Protein AF-A0A0W1A1U8-F1 (afdb_monomer_lite)

Radius of gyration: 27.14 Å; chains: 1; bounding box: 63×34×79 Å

Secondary structure (DSSP, 8-state):
-EEEE-TT-TTS-SEE--HHHHHHHHHHHHHHH-S-EEEEEEEETTEEEEEEEETTEEEEEEE--TT--HHHHHHHHHHHHHHHHHTTSPP-TTSSSHHHHHHHHHHHH-TTT--SS---HHHHHHHHHHHHHHSSS--HHHHHHHHHHHHHHH-TTTTTS--HHHHS---SHHHHHHHHTTSSSS--HHHHHHHHHTTSEEE-TTS-EEE-TTS-HHHHHHHHHHHHHHHHHHHHHHHHHHHH-TT-TTHHHHTTT---HHHHHHHHHHHHHH-TTSHHHHHHHHHHHHHT--

Sequence (294 aa):
MHFFLNYGGPGGHWTSEDSRLTSQLDRSCRQTYGMPNRKVQYVVKGITVTVYTYGIHRALSLDLPKRASSESIDAFKKAKKVGEQICTTEYTFLGNNCVTAVANVLNTLDSRITPRDMVLPWNLDKNIKKYGKYYPEKTVAGDFIAKYTEIANREFFSFVRKRHWTEKTINSNQDIIDHAYGKTSGTGERTKSTLIELGWVKEDTNHVLRPTNKAPHEFKVGLEEFNLQHEKMLNLKRLYKTEAGFFSRNARDFFKDNPDYDTALNRIRQQAIKNPNGASSKVLQTIRNTTIRG

Foldseek 3Di:
DKKKAFAPAPDPDRIDRDPVVVVVSLVRLCVVQPDDWDWQWFAFQQWIWIWTDRNQAIMIMTHHDPPHDPSSVVLVVQLRVLLVVLSVDDDDQQFSHRLLSVQCSVCSRPVQQHDNRDRGPVVNVLSSVLCSLQPRDPDPSNLLVVLLVVVLVVPPPNPPDDSVSSPDDDPDLVVLLCLCPQLPHDRNVSSVVSCVVLVQWDQDPVRQTQGDPSHDPRNNVSSVVVVVQLVLQVVLLVQLCVLQDPPPPCSCVLCPSNDTNVSSLVVLVVVCVVPVPGSSVVSVVVVVVVVVVD

Organism: NCBI:txid66969

Structure (mmCIF, N/CA/C/O backbone):
data_AF-A0A0W1A1U8-F1
#
_entry.id   AF-A0A0W1A1U8-F1
#
loop_
_atom_site.group_PDB
_atom_site.id
_atom_site.type_symbol
_atom_site.label_atom_id
_atom_site.label_alt_id
_atom_site.label_comp_id
_atom_site.label_asym_id
_atom_site.label_entity_id
_atom_site.label_seq_id
_atom_site.pdbx_PDB_ins_code
_atom_site.Cartn_x
_atom_site.Cartn_y
_atom_site.Cartn_z
_atom_site.occupancy
_atom_site.B_iso_or_equiv
_atom_site.auth_seq_id
_atom_site.auth_comp_id
_atom_site.auth_asym_id
_atom_site.auth_atom_id
_atom_site.pdbx_PDB_model_num
ATOM 1 N N . MET A 1 1 ? -24.988 3.870 11.324 1.00 92.94 1 MET A N 1
ATOM 2 C CA . MET A 1 1 ? -24.759 3.270 12.658 1.00 92.94 1 MET A CA 1
ATOM 3 C C . MET A 1 1 ? -23.425 3.774 13.166 1.00 92.94 1 MET A C 1
ATOM 5 O O . MET A 1 1 ? -22.556 4.018 12.339 1.00 92.94 1 MET A O 1
ATOM 9 N N . HIS A 1 2 ? -23.286 3.958 14.473 1.00 95.31 2 HIS A N 1
ATOM 10 C CA . HIS A 1 2 ? -22.068 4.466 15.100 1.00 95.31 2 HIS A CA 1
ATOM 11 C C . HIS A 1 2 ? -21.626 3.489 16.187 1.00 95.31 2 HIS A C 1
ATOM 13 O O . HIS A 1 2 ? -22.470 2.910 16.865 1.00 95.31 2 HIS A O 1
ATOM 19 N N . PHE A 1 3 ? -20.322 3.295 16.326 1.00 97.38 3 PHE A N 1
ATOM 20 C CA . PHE A 1 3 ? -19.728 2.549 17.425 1.00 97.38 3 PHE A CA 1
ATOM 21 C C . PHE A 1 3 ? -18.420 3.215 17.829 1.00 97.38 3 PHE A C 1
ATOM 23 O O . PHE A 1 3 ? -17.532 3.401 17.000 1.00 97.38 3 PHE A O 1
ATOM 30 N N . PHE A 1 4 ? -18.294 3.534 19.107 1.00 97.56 4 PHE A N 1
ATOM 31 C CA . PHE A 1 4 ? -17.103 4.103 19.706 1.00 97.56 4 PHE A CA 1
ATOM 32 C C . PHE A 1 4 ? -16.533 3.146 20.747 1.00 97.56 4 PHE A C 1
ATOM 34 O O . PHE A 1 4 ? -17.275 2.594 21.555 1.00 97.56 4 PHE A O 1
ATOM 41 N N . LEU A 1 5 ? -15.215 2.972 20.733 1.00 97.38 5 LEU A N 1
ATOM 42 C CA . LEU A 1 5 ? -14.442 2.137 21.645 1.00 97.38 5 LEU A CA 1
ATOM 43 C C . LEU A 1 5 ? -13.449 3.015 22.415 1.00 97.38 5 LEU A C 1
ATOM 45 O O . LEU A 1 5 ? -12.581 3.648 21.815 1.00 97.38 5 LEU A O 1
ATOM 49 N N . ASN A 1 6 ? -13.559 2.995 23.740 1.00 95.62 6 ASN A N 1
ATOM 50 C CA . ASN A 1 6 ? -12.802 3.778 24.717 1.00 95.62 6 ASN A CA 1
ATOM 51 C C . ASN A 1 6 ? -12.284 2.895 25.871 1.00 95.62 6 ASN A C 1
ATOM 53 O O . ASN A 1 6 ? -12.371 3.241 27.049 1.00 95.62 6 ASN A O 1
ATOM 57 N N . TYR A 1 7 ? -11.801 1.699 25.548 1.00 95.19 7 TYR A N 1
ATOM 58 C CA . TYR A 1 7 ? -11.430 0.703 26.549 1.00 95.19 7 TYR A CA 1
ATOM 59 C C . TYR A 1 7 ? -10.305 1.179 27.481 1.00 95.19 7 TYR A C 1
ATOM 61 O O . TYR A 1 7 ? -9.233 1.544 27.008 1.00 95.19 7 TYR A O 1
ATOM 69 N N . GLY A 1 8 ? -10.543 1.188 28.798 1.00 90.19 8 GLY A N 1
ATOM 70 C CA . GLY A 1 8 ? -9.598 1.721 29.793 1.00 90.19 8 GLY A CA 1
ATOM 71 C C . GLY A 1 8 ? -9.484 3.252 29.828 1.00 90.19 8 GLY A C 1
ATOM 72 O O . GLY A 1 8 ? -8.643 3.779 30.554 1.00 90.19 8 GLY A O 1
ATOM 73 N N . GLY A 1 9 ? -10.316 3.961 29.057 1.00 90.25 9 GLY A N 1
ATOM 74 C CA . GLY A 1 9 ? -10.405 5.418 29.056 1.00 90.25 9 GLY A CA 1
ATOM 75 C C . GLY A 1 9 ? -11.244 5.983 30.214 1.00 90.25 9 GLY A C 1
ATOM 76 O O . GLY A 1 9 ? -11.991 5.248 30.866 1.00 90.25 9 GLY A O 1
ATOM 77 N N . PRO A 1 10 ? -11.169 7.303 30.466 1.00 89.25 10 PRO A N 1
ATOM 78 C CA . PRO A 1 10 ? -11.980 7.977 31.475 1.00 89.25 10 PRO A CA 1
ATOM 79 C C . PRO A 1 10 ? -13.471 7.948 31.116 1.00 89.25 10 PRO A C 1
ATOM 81 O O . PRO A 1 10 ? -13.845 7.790 29.952 1.00 89.25 10 PRO A O 1
ATOM 84 N N . GLY A 1 11 ? -14.322 8.156 32.125 1.00 82.94 11 GLY A N 1
ATOM 85 C CA . GLY A 1 11 ? -15.775 8.274 31.962 1.00 82.94 11 GLY A CA 1
ATOM 86 C C . GLY A 1 11 ? -16.566 6.981 32.167 1.00 82.94 11 GLY A C 1
ATOM 87 O O . GLY A 1 11 ? -17.775 7.002 31.989 1.00 82.94 11 GLY A O 1
ATOM 88 N N . GLY A 1 12 ? -15.923 5.863 32.529 1.00 77.88 12 GLY A N 1
ATOM 89 C CA . GLY A 1 12 ? -16.605 4.618 32.928 1.00 77.88 12 GLY A CA 1
ATOM 90 C C . GLY A 1 12 ? -17.325 3.862 31.802 1.00 77.88 12 GLY A C 1
ATOM 91 O O . GLY A 1 12 ? -17.853 2.779 32.035 1.00 77.88 12 GLY A O 1
ATOM 92 N N . HIS A 1 13 ? -17.313 4.393 30.579 1.00 83.19 13 HIS A N 1
ATOM 93 C CA . HIS A 1 13 ? -17.924 3.783 29.403 1.00 83.19 13 HIS A CA 1
ATOM 94 C C . HIS A 1 13 ? -16.845 3.388 28.398 1.00 83.19 13 HIS A C 1
ATOM 96 O O . HIS A 1 13 ? -16.194 4.238 27.783 1.00 83.19 13 HIS A O 1
ATOM 102 N N . TRP A 1 14 ? -16.649 2.080 28.241 1.00 88.75 14 TRP A N 1
ATOM 103 C CA . TRP A 1 14 ? -15.652 1.528 27.322 1.00 88.75 14 TRP A CA 1
ATOM 104 C C . TRP A 1 14 ? -16.162 1.381 25.895 1.00 88.75 14 TRP A C 1
ATOM 106 O O . TRP A 1 14 ? -15.357 1.317 24.971 1.00 88.75 14 TRP A O 1
ATOM 116 N N . THR A 1 15 ? -17.476 1.383 25.697 1.00 93.12 15 THR A N 1
ATOM 117 C CA . THR A 1 15 ? -18.100 1.445 24.378 1.00 93.12 15 THR A CA 1
ATOM 118 C C . THR A 1 15 ? -19.297 2.394 24.396 1.00 93.12 15 THR A C 1
ATOM 120 O O . THR A 1 15 ? -19.882 2.648 25.450 1.00 93.12 15 THR A O 1
ATOM 123 N N . SER A 1 16 ? -19.641 2.963 23.240 1.00 92.75 16 SER A N 1
ATOM 124 C CA . SER A 1 16 ? -20.828 3.807 23.063 1.00 92.75 16 SER A CA 1
ATOM 125 C C . SER A 1 16 ? -21.345 3.731 21.628 1.00 92.75 16 SER A C 1
ATOM 127 O O . SER A 1 16 ? -20.566 3.654 20.682 1.00 92.75 16 SER A O 1
ATOM 129 N N . GLU A 1 17 ? -22.661 3.810 21.456 1.00 94.19 17 GLU A N 1
ATOM 130 C CA . GLU A 1 17 ? -23.308 4.051 20.156 1.00 94.19 17 GLU A CA 1
ATOM 131 C C . GLU A 1 17 ? -23.908 5.463 20.063 1.00 94.19 17 GLU A C 1
ATOM 133 O O . GLU A 1 17 ? -24.298 5.907 18.982 1.00 94.19 17 GLU A O 1
ATOM 138 N N . ASP A 1 18 ? -23.948 6.192 21.181 1.00 92.88 18 ASP A N 1
ATOM 139 C CA . ASP A 1 18 ? -24.429 7.568 21.253 1.00 92.88 18 ASP A CA 1
ATOM 140 C C . ASP A 1 18 ? -23.296 8.545 20.910 1.00 92.88 18 ASP A C 1
ATOM 142 O O . ASP A 1 18 ? -22.288 8.645 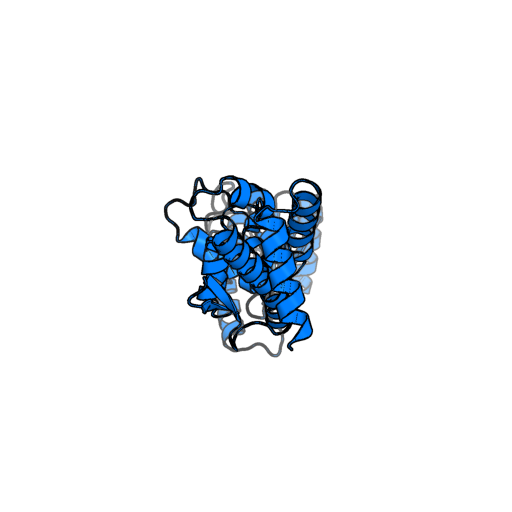21.616 1.00 92.88 18 ASP A O 1
ATOM 146 N N . SER A 1 19 ? -23.485 9.309 19.834 1.00 87.38 19 SER A N 1
ATOM 147 C CA . SER A 1 19 ? -22.529 10.304 19.347 1.00 87.38 19 SER A CA 1
ATOM 148 C C . SER A 1 19 ? -22.322 11.483 20.309 1.00 87.38 19 SER A C 1
ATOM 150 O O . SER A 1 19 ? -21.235 12.078 20.333 1.00 87.38 19 SER A O 1
ATOM 152 N N . ARG A 1 20 ? -23.325 11.822 21.132 1.00 88.56 20 ARG A N 1
ATOM 153 C CA . ARG A 1 20 ? -23.200 12.850 22.177 1.00 88.56 20 ARG A CA 1
ATOM 154 C C . ARG A 1 20 ? -22.275 12.366 23.283 1.00 88.56 20 ARG A C 1
ATOM 156 O O . ARG A 1 20 ? -21.344 13.090 23.640 1.00 88.56 20 ARG A O 1
ATOM 163 N N . LEU A 1 21 ? -22.476 11.135 23.757 1.00 91.31 21 LEU A N 1
ATOM 164 C CA . LEU A 1 21 ? -21.597 10.510 24.745 1.00 91.31 21 LEU A CA 1
ATOM 165 C C . LEU A 1 21 ? -20.172 10.361 24.191 1.00 91.31 21 LEU A C 1
ATOM 167 O O . LEU A 1 21 ? -19.214 10.735 24.861 1.00 91.31 21 LEU A O 1
ATOM 171 N N . THR A 1 22 ? -20.017 9.942 22.932 1.00 92.31 22 THR A N 1
ATOM 172 C CA . THR A 1 22 ? -18.710 9.874 22.255 1.00 92.31 22 THR A CA 1
ATOM 173 C C . THR A 1 22 ? -17.973 11.217 22.269 1.00 92.31 22 THR A C 1
ATOM 175 O O . THR A 1 22 ? -16.770 11.268 22.525 1.00 92.31 22 THR A O 1
ATOM 178 N N . SER A 1 23 ? -18.680 12.328 22.048 1.00 89.94 23 SER A N 1
ATOM 179 C CA . SER A 1 23 ? -18.082 13.670 22.076 1.00 89.94 23 SER A CA 1
ATOM 180 C C . SER A 1 23 ? -17.625 14.087 23.479 1.00 89.94 23 SER A C 1
ATOM 182 O O . SER A 1 23 ? -16.607 14.770 23.624 1.00 89.94 23 SER A O 1
ATOM 184 N N . GLN A 1 24 ? -18.360 13.674 24.515 1.00 93.12 24 GLN A N 1
ATOM 185 C CA . GLN A 1 24 ? -17.951 13.868 25.906 1.00 93.12 24 GLN A CA 1
ATOM 186 C C . GLN A 1 24 ? -16.706 13.033 26.229 1.00 93.12 24 GLN A C 1
ATOM 188 O O . GLN A 1 24 ? -15.737 13.580 26.752 1.00 93.12 24 GLN A O 1
ATOM 193 N N . LEU A 1 25 ? -16.679 11.758 25.827 1.00 92.94 25 LEU A N 1
ATOM 194 C CA . LEU A 1 25 ? -15.533 10.867 26.031 1.00 92.94 25 LEU A CA 1
ATOM 195 C C . LEU A 1 25 ? -14.269 11.344 25.287 1.00 92.94 25 LEU A C 1
ATOM 197 O O . LEU A 1 25 ? -13.192 11.308 25.881 1.00 92.94 25 LEU A O 1
ATOM 201 N N . ASP A 1 26 ? -14.371 11.854 24.045 1.00 91.00 26 ASP A N 1
ATOM 202 C CA . ASP A 1 26 ? -13.244 12.493 23.315 1.00 91.00 26 ASP A CA 1
ATOM 203 C C . ASP A 1 26 ? -12.651 13.632 24.161 1.00 91.00 26 ASP A C 1
ATOM 205 O O . ASP A 1 26 ? -11.442 13.696 24.391 1.00 91.00 26 ASP A O 1
ATOM 209 N N . ARG A 1 27 ? -13.507 14.502 24.713 1.00 91.44 27 ARG A N 1
ATOM 210 C CA . ARG A 1 27 ? -13.067 15.618 25.562 1.00 91.44 27 ARG A CA 1
ATOM 211 C C . ARG A 1 27 ? -12.393 15.137 26.847 1.00 91.44 27 ARG A C 1
ATOM 213 O O . ARG A 1 27 ? -11.313 15.633 27.165 1.00 91.44 27 ARG A O 1
ATOM 220 N N . SER A 1 28 ? -12.991 14.174 27.546 1.00 93.50 28 SER A N 1
ATOM 221 C CA . SER A 1 28 ? -12.423 13.604 28.770 1.00 93.50 28 SER A CA 1
ATOM 222 C C . SER A 1 28 ? -11.060 12.965 28.510 1.00 93.50 28 SER A C 1
ATOM 224 O O . SER A 1 28 ? -10.113 13.238 29.238 1.00 93.50 28 SER A O 1
ATOM 226 N N . CYS A 1 29 ? -10.908 12.199 27.426 1.00 93.56 29 CYS A N 1
ATOM 227 C CA . CYS A 1 29 ? -9.627 11.583 27.074 1.00 93.56 29 CYS A CA 1
ATOM 228 C C . CYS A 1 29 ? -8.519 12.619 26.850 1.00 93.56 29 CYS A C 1
ATOM 230 O O . CYS A 1 29 ? -7.409 12.449 27.354 1.00 93.56 29 CYS A O 1
ATOM 232 N N . ARG A 1 30 ? -8.811 13.712 26.134 1.00 92.75 30 ARG A N 1
ATOM 233 C CA . ARG A 1 30 ? -7.834 14.792 25.898 1.00 92.75 30 ARG A CA 1
ATOM 234 C C . ARG A 1 30 ? -7.387 15.473 27.183 1.00 92.75 30 ARG A C 1
ATOM 236 O O . ARG A 1 30 ? -6.219 15.833 27.297 1.00 92.75 30 ARG A O 1
ATOM 243 N N . GLN A 1 31 ? -8.315 15.675 28.117 1.00 92.69 31 GLN A N 1
ATOM 244 C CA . GLN A 1 31 ? -8.030 16.297 29.410 1.00 92.69 31 GLN A CA 1
ATOM 245 C C . GLN A 1 31 ? -7.208 15.367 30.307 1.00 92.69 31 GLN A C 1
ATOM 247 O O . GLN A 1 31 ? -6.258 15.820 30.933 1.00 92.69 31 GLN A O 1
ATOM 252 N N . THR A 1 32 ? -7.538 14.073 30.337 1.00 94.38 32 THR A N 1
ATOM 253 C CA . THR A 1 32 ? -6.867 13.087 31.194 1.00 94.38 32 THR A CA 1
ATOM 254 C C . THR A 1 32 ? -5.471 12.713 30.697 1.00 94.38 32 THR A C 1
ATOM 256 O O . THR A 1 32 ? -4.545 12.647 31.498 1.00 94.38 32 THR A O 1
ATOM 259 N N . TYR A 1 33 ? -5.297 12.456 29.396 1.00 91.50 33 TYR A N 1
ATOM 260 C CA . TYR A 1 33 ? -4.038 11.912 28.861 1.00 91.50 33 TYR A CA 1
ATOM 261 C C . TYR A 1 33 ? -3.127 12.951 28.198 1.00 91.50 33 TYR A C 1
ATOM 263 O O . TYR A 1 33 ? -1.979 12.641 27.878 1.00 91.50 33 TYR A O 1
ATOM 271 N N . GLY A 1 34 ? -3.615 14.176 27.984 1.00 87.19 34 GLY A N 1
ATOM 272 C CA . GLY A 1 34 ? -2.831 15.259 27.402 1.00 87.19 34 GLY A CA 1
ATOM 273 C C . GLY A 1 34 ? -2.424 15.018 25.943 1.00 87.19 34 GLY A C 1
ATOM 274 O O . GLY A 1 34 ? -3.146 14.415 25.150 1.00 87.19 34 GLY A O 1
ATOM 275 N N . MET A 1 35 ? -1.267 15.561 25.560 1.00 85.62 35 MET A N 1
ATOM 276 C CA . MET A 1 35 ? -0.739 15.506 24.192 1.00 85.62 35 MET A CA 1
ATOM 277 C C . MET A 1 35 ? 0.138 14.256 23.960 1.00 85.62 35 MET A C 1
ATOM 279 O O . MET A 1 35 ? 0.758 13.761 24.897 1.00 85.62 35 MET A O 1
ATOM 283 N N . PRO A 1 36 ? 0.276 13.771 22.709 1.00 86.06 36 PRO A N 1
ATOM 284 C CA . PRO A 1 36 ? -0.319 14.310 21.488 1.00 86.06 36 PRO A CA 1
ATOM 285 C C . PRO A 1 36 ? -1.796 13.942 21.326 1.00 86.06 36 PRO A C 1
ATOM 287 O O . PRO A 1 36 ? -2.196 12.818 21.613 1.00 86.06 36 PRO A O 1
ATOM 290 N N . ASN A 1 37 ? -2.560 14.881 20.766 1.00 89.31 37 ASN A N 1
ATOM 291 C CA . ASN A 1 37 ? -3.934 14.673 20.322 1.00 89.31 37 ASN A CA 1
ATOM 292 C C . ASN A 1 37 ? -3.965 14.580 18.796 1.00 89.31 37 ASN A C 1
ATOM 294 O O . ASN A 1 37 ? -3.745 15.578 18.109 1.00 89.31 37 ASN A O 1
ATOM 298 N N . ARG A 1 38 ? -4.189 13.381 18.252 1.00 91.62 38 ARG A N 1
ATOM 299 C CA . ARG A 1 38 ? -4.208 13.139 16.798 1.00 91.62 38 ARG A CA 1
ATOM 300 C C . ARG A 1 38 ? -5.424 12.312 16.413 1.00 91.62 38 ARG A C 1
ATOM 302 O O . ARG A 1 38 ? -5.935 11.537 17.216 1.00 91.62 38 ARG A O 1
ATOM 309 N N . LYS A 1 39 ? -5.865 12.470 15.167 1.00 91.81 39 LYS A N 1
ATOM 310 C CA . LYS A 1 39 ? -6.902 11.641 14.555 1.00 91.81 39 LYS A CA 1
ATOM 311 C C . LYS A 1 39 ? -6.386 11.139 13.216 1.00 91.81 39 LYS A C 1
ATOM 313 O O . LYS A 1 39 ? -5.827 11.920 12.449 1.00 91.81 39 LYS A O 1
ATOM 318 N N . VAL A 1 40 ? -6.565 9.852 12.950 1.00 90.75 40 VAL A N 1
ATOM 319 C CA . VAL A 1 40 ? -6.350 9.274 11.622 1.00 90.75 40 VAL A CA 1
ATOM 320 C C . VAL A 1 40 ? -7.670 8.688 11.159 1.00 90.75 40 VAL A C 1
ATOM 322 O O . VAL A 1 40 ? -8.247 7.857 11.858 1.00 90.75 40 VAL A O 1
ATOM 325 N N . GLN A 1 41 ? -8.142 9.142 10.002 1.00 91.19 41 GLN A N 1
ATOM 326 C CA . GLN A 1 41 ? -9.412 8.731 9.422 1.00 91.19 41 GLN A CA 1
ATOM 327 C C . GLN A 1 41 ? -9.191 8.127 8.037 1.00 91.19 41 GLN A C 1
ATOM 329 O O . GLN A 1 41 ? -8.378 8.628 7.265 1.00 91.19 41 GLN A O 1
ATOM 334 N N . TYR A 1 42 ? -9.889 7.033 7.750 1.00 87.44 42 TYR A N 1
ATOM 335 C CA . TYR A 1 42 ? -9.878 6.345 6.460 1.00 87.44 42 TYR A CA 1
ATOM 336 C C . TYR A 1 42 ? -11.129 5.467 6.332 1.00 87.44 42 TYR A C 1
ATOM 338 O O . TYR A 1 42 ? -11.855 5.266 7.306 1.00 87.44 42 TYR A O 1
ATOM 346 N N . VAL A 1 43 ? -11.396 4.943 5.135 1.00 86.38 43 VAL A N 1
ATOM 347 C CA . VAL A 1 43 ? -12.550 4.071 4.871 1.00 86.38 43 VAL A CA 1
ATOM 348 C C . VAL A 1 43 ? -12.078 2.639 4.629 1.00 86.38 43 VAL A C 1
ATOM 350 O O . VAL A 1 43 ? -11.153 2.411 3.857 1.00 86.38 43 VAL A O 1
ATOM 353 N N . VAL A 1 44 ? -12.723 1.660 5.270 1.00 87.12 44 VAL A N 1
ATOM 354 C CA . VAL A 1 44 ? -12.466 0.220 5.077 1.00 87.12 44 VAL A CA 1
ATOM 355 C C . VAL A 1 44 ? -13.781 -0.501 4.903 1.00 87.12 44 VAL A C 1
ATOM 357 O O . VAL A 1 44 ? -14.651 -0.399 5.761 1.00 87.12 44 VAL A O 1
ATOM 360 N N . LYS A 1 45 ? -13.946 -1.239 3.798 1.00 83.88 45 LYS A N 1
ATOM 361 C CA . LYS A 1 45 ? -15.194 -1.967 3.498 1.00 83.88 45 LYS A CA 1
ATOM 362 C C . LYS A 1 45 ? -16.441 -1.076 3.636 1.00 83.88 45 LYS A C 1
ATOM 364 O O . LYS A 1 45 ? -17.453 -1.504 4.176 1.00 83.88 45 LYS A O 1
ATOM 369 N N . GLY A 1 46 ? -16.358 0.185 3.202 1.00 81.81 46 GLY A N 1
ATOM 370 C CA . GLY A 1 46 ? -17.460 1.154 3.304 1.00 81.81 46 GLY A CA 1
ATOM 371 C C . GLY A 1 46 ? -17.760 1.668 4.720 1.00 81.81 46 GLY A C 1
ATOM 372 O O . GLY A 1 46 ? -18.769 2.343 4.912 1.00 81.81 46 GLY A O 1
ATOM 373 N N . ILE A 1 47 ? -16.912 1.360 5.705 1.00 92.00 47 ILE A N 1
ATOM 374 C CA . ILE A 1 47 ? -16.993 1.854 7.084 1.00 92.00 47 ILE A CA 1
ATOM 375 C C . ILE A 1 47 ? -15.960 2.962 7.251 1.00 92.00 47 ILE A C 1
ATOM 377 O O . ILE A 1 47 ? -14.777 2.748 6.979 1.00 92.00 47 ILE A O 1
ATOM 381 N N . THR A 1 48 ? -16.385 4.128 7.726 1.00 92.38 48 THR A N 1
ATOM 382 C CA . THR A 1 48 ? -15.453 5.184 8.120 1.00 92.38 48 THR A CA 1
ATOM 383 C C . THR A 1 48 ? -14.844 4.811 9.463 1.00 92.38 48 THR A C 1
ATOM 385 O O . THR A 1 48 ? -15.543 4.645 10.460 1.00 92.38 48 THR A O 1
ATOM 388 N N . VAL A 1 49 ? -13.526 4.669 9.478 1.00 95.19 49 VAL A N 1
ATOM 389 C CA . VAL A 1 49 ? -12.725 4.310 10.641 1.00 95.19 49 VAL A CA 1
ATOM 390 C C . VAL A 1 49 ? -11.979 5.556 11.090 1.00 95.19 49 VAL A C 1
ATOM 392 O O . VAL A 1 49 ? -11.213 6.127 10.317 1.00 95.19 49 VAL A O 1
ATOM 395 N N . THR A 1 50 ? -12.174 5.975 12.338 1.00 95.31 50 THR A N 1
ATOM 396 C CA . THR A 1 50 ? -11.419 7.079 12.943 1.00 95.31 50 THR A CA 1
ATOM 397 C C . THR A 1 50 ? -10.691 6.572 14.177 1.00 95.31 50 THR A C 1
ATOM 399 O O . THR A 1 50 ? -11.329 6.196 15.155 1.00 95.31 50 THR A O 1
ATOM 402 N N . VAL A 1 51 ? -9.360 6.572 14.155 1.00 96.25 51 VAL A N 1
ATOM 403 C CA . VAL A 1 51 ? -8.544 6.247 15.332 1.00 96.25 51 VAL A CA 1
ATOM 404 C C . VAL A 1 51 ? -8.080 7.532 15.994 1.00 96.25 51 VAL A C 1
ATOM 406 O O . VAL A 1 51 ? -7.551 8.429 15.334 1.00 96.25 51 VAL A O 1
ATOM 409 N N . TYR A 1 52 ? -8.270 7.600 17.305 1.00 95.94 52 TYR A N 1
ATOM 410 C CA . TYR A 1 52 ? -7.925 8.735 18.140 1.00 95.94 52 TYR A CA 1
ATOM 411 C C . TYR A 1 52 ? -6.706 8.392 18.992 1.00 95.94 52 TYR A C 1
ATOM 413 O O . TYR A 1 52 ? -6.649 7.343 19.637 1.00 95.94 52 TYR A O 1
ATOM 421 N N . THR A 1 53 ? -5.748 9.309 19.013 1.00 95.50 53 THR A N 1
ATOM 422 C CA . THR A 1 53 ? -4.553 9.263 19.852 1.00 95.50 53 THR A CA 1
ATOM 423 C C . THR A 1 53 ? -4.678 10.345 20.911 1.00 95.50 53 THR A C 1
ATOM 425 O O . THR A 1 53 ? -4.779 11.515 20.544 1.00 95.50 53 THR A O 1
ATOM 428 N N . TYR A 1 54 ? -4.627 9.952 22.186 1.00 94.19 54 TYR A N 1
ATOM 429 C CA . TYR A 1 54 ? -4.585 10.854 23.339 1.00 94.19 54 TYR A CA 1
ATOM 430 C C . TYR A 1 54 ? -3.408 10.453 24.230 1.00 94.19 54 TYR A C 1
ATOM 432 O O . TYR A 1 54 ? -3.532 9.531 25.036 1.00 94.19 54 TYR A O 1
ATOM 440 N N . GLY A 1 55 ? -2.229 11.049 24.045 1.00 91.12 55 GLY A N 1
ATOM 441 C CA . GLY A 1 55 ? -1.040 10.616 24.789 1.00 91.12 55 GLY A CA 1
ATOM 442 C C . GLY A 1 55 ? -0.752 9.121 24.569 1.00 91.12 55 GLY A C 1
ATOM 443 O O . GLY A 1 55 ? -0.498 8.673 23.443 1.00 91.12 55 GLY A O 1
ATOM 444 N N . ILE A 1 56 ? -0.853 8.333 25.643 1.00 90.06 56 ILE A N 1
ATOM 445 C CA . ILE A 1 56 ? -0.712 6.865 25.634 1.00 90.06 56 ILE A CA 1
ATOM 446 C C . ILE A 1 56 ? -2.003 6.107 25.281 1.00 90.06 56 ILE A C 1
ATOM 448 O O . ILE A 1 56 ? -1.932 4.940 24.907 1.00 90.06 56 ILE A O 1
ATOM 452 N N . HIS A 1 57 ? -3.170 6.750 25.365 1.00 94.62 57 HIS A N 1
ATOM 453 C CA . HIS A 1 57 ? -4.475 6.116 25.169 1.00 94.62 57 HIS A CA 1
ATOM 454 C C . HIS A 1 57 ? -4.895 6.094 23.700 1.00 94.62 57 HIS A C 1
ATOM 456 O O . HIS A 1 57 ? -4.580 7.010 22.926 1.00 94.62 57 HIS A O 1
ATOM 462 N N . ARG A 1 58 ? -5.609 5.041 23.301 1.00 95.81 58 ARG A N 1
ATOM 463 C CA . ARG A 1 58 ? -6.124 4.861 21.941 1.00 95.81 58 ARG A CA 1
ATOM 464 C C . ARG A 1 58 ? -7.616 4.567 21.986 1.00 95.81 58 ARG A C 1
ATOM 466 O O . ARG A 1 58 ? -8.057 3.687 22.714 1.00 95.81 58 ARG A O 1
ATOM 473 N N . ALA A 1 59 ? -8.374 5.300 21.180 1.00 97.00 59 ALA A N 1
ATOM 474 C CA . ALA A 1 59 ? -9.804 5.081 20.996 1.00 97.00 59 ALA A CA 1
ATOM 475 C C . ALA A 1 59 ? -10.130 4.945 19.507 1.00 97.00 59 ALA A C 1
ATOM 477 O O . ALA A 1 59 ? -9.345 5.345 18.643 1.00 97.00 59 ALA A O 1
ATOM 478 N N . LEU A 1 60 ? -11.294 4.387 19.199 1.00 97.50 60 LEU A N 1
ATOM 479 C CA . LEU A 1 60 ? -11.713 4.086 17.835 1.00 97.50 60 LEU A CA 1
ATOM 480 C C . LEU A 1 60 ? -13.186 4.451 17.645 1.00 97.50 60 LEU A C 1
ATOM 482 O O . LEU A 1 60 ? -14.015 4.061 18.454 1.00 97.50 60 LEU A O 1
ATOM 486 N N . SER A 1 61 ? -13.505 5.144 16.554 1.00 97.62 61 SER A N 1
ATOM 487 C CA . SER A 1 61 ? -14.868 5.303 16.039 1.00 97.62 61 SER A CA 1
ATOM 488 C C . SER A 1 61 ? -15.020 4.518 14.747 1.00 97.62 61 SER A C 1
ATOM 490 O O . SER A 1 61 ? -14.160 4.597 13.865 1.00 97.62 61 SER A O 1
ATOM 492 N N . LEU A 1 62 ? -16.130 3.800 14.636 1.00 97.44 62 LEU A N 1
ATOM 493 C CA . LEU A 1 62 ? -16.622 3.185 13.418 1.00 97.44 62 LEU A CA 1
ATOM 494 C C . LEU A 1 62 ? -17.955 3.833 13.058 1.00 97.44 62 LEU A C 1
ATOM 496 O O . LEU A 1 62 ? -18.912 3.788 13.832 1.00 97.44 62 LEU A O 1
ATOM 500 N N . ASP A 1 63 ? -18.034 4.375 11.852 1.00 95.31 63 ASP A N 1
ATOM 501 C CA . ASP A 1 63 ? -19.228 5.027 11.333 1.00 95.31 63 ASP A CA 1
ATOM 502 C C . ASP A 1 63 ? -19.667 4.327 10.046 1.00 95.31 63 ASP A C 1
ATOM 504 O O . ASP A 1 63 ? -18.968 4.335 9.030 1.00 95.31 63 ASP A O 1
ATOM 508 N N . LEU A 1 64 ? -20.840 3.695 10.097 1.00 94.19 64 LEU A N 1
ATOM 509 C CA . LEU A 1 64 ? -21.455 3.044 8.946 1.00 94.19 64 LEU A CA 1
ATOM 510 C C . LEU A 1 64 ? -22.526 3.957 8.319 1.00 94.19 64 LEU A C 1
ATOM 512 O O . LEU A 1 64 ? -23.472 4.342 9.027 1.00 94.19 64 LEU A O 1
ATOM 516 N N . PRO A 1 65 ? -22.444 4.272 7.011 1.00 89.12 65 PRO A N 1
ATOM 517 C CA . PRO A 1 65 ? -23.419 5.125 6.336 1.00 89.12 65 PRO A CA 1
ATOM 518 C C . PRO A 1 65 ? -24.816 4.487 6.300 1.00 89.12 65 PRO A C 1
ATOM 520 O O . PRO A 1 65 ? -24.970 3.270 6.376 1.00 89.12 65 PRO A O 1
ATOM 523 N N . LYS A 1 66 ? -25.862 5.316 6.151 1.00 88.19 66 LYS A N 1
ATOM 524 C CA . LYS A 1 66 ? -27.268 4.854 6.139 1.00 88.19 66 LYS A CA 1
ATOM 525 C C . LYS A 1 66 ? -27.573 3.853 5.015 1.00 88.19 66 LYS A C 1
ATOM 527 O O . LYS A 1 66 ? -28.443 3.010 5.182 1.00 88.19 66 LYS A O 1
ATOM 532 N N . ARG A 1 67 ? -26.873 3.956 3.881 1.00 88.25 67 ARG A N 1
ATOM 533 C CA . ARG A 1 67 ? -27.031 3.092 2.698 1.00 88.25 67 ARG A CA 1
ATOM 534 C C . ARG A 1 67 ? -25.808 2.187 2.515 1.00 88.25 67 ARG A C 1
ATOM 536 O O . ARG A 1 67 ? -25.145 2.241 1.486 1.00 88.25 67 ARG A O 1
ATOM 543 N N . ALA A 1 68 ? -25.462 1.427 3.547 1.00 87.31 68 ALA A N 1
ATOM 544 C CA . ALA A 1 68 ? -24.359 0.471 3.493 1.00 87.31 68 ALA A CA 1
ATOM 545 C C . ALA A 1 68 ? -24.775 -0.852 2.831 1.00 87.31 68 ALA A C 1
ATOM 547 O O . ALA A 1 68 ? -25.937 -1.251 2.919 1.00 87.31 68 ALA A O 1
ATOM 548 N N . SER A 1 69 ? -23.823 -1.543 2.197 1.00 86.38 69 SER A N 1
ATOM 549 C CA . SER A 1 69 ? -24.044 -2.897 1.678 1.00 86.38 69 SER A CA 1
ATOM 550 C C . SER A 1 69 ? -24.179 -3.912 2.819 1.00 86.38 69 SER A C 1
ATOM 552 O O . SER A 1 69 ? -23.739 -3.660 3.945 1.00 86.38 69 SER A O 1
ATOM 554 N N . SER A 1 70 ? -24.747 -5.084 2.527 1.00 89.06 70 SER A N 1
ATOM 555 C CA . SER A 1 70 ? -24.801 -6.207 3.474 1.00 89.06 70 SER A CA 1
ATOM 556 C C . SER A 1 70 ? -23.411 -6.585 3.991 1.00 89.06 70 SER A C 1
ATOM 558 O O . SER A 1 70 ? -23.220 -6.706 5.197 1.00 89.06 70 SER A O 1
ATOM 560 N N . GLU A 1 71 ? -22.419 -6.651 3.101 1.00 87.31 71 GLU A N 1
ATOM 561 C CA . GLU A 1 71 ? -21.028 -6.943 3.462 1.00 87.31 71 GLU A CA 1
ATOM 562 C C . GLU A 1 71 ? -20.456 -5.918 4.459 1.00 87.31 71 GLU A C 1
ATOM 564 O O . GLU A 1 71 ? -19.830 -6.293 5.453 1.00 87.31 71 GLU A O 1
ATOM 569 N N . SER A 1 72 ? -20.698 -4.620 4.237 1.00 89.38 72 SER A N 1
ATOM 570 C CA . SER A 1 72 ? -20.267 -3.561 5.157 1.00 89.38 72 SER A CA 1
ATOM 571 C C . SER A 1 72 ? -20.971 -3.654 6.512 1.00 89.38 72 SER A C 1
ATOM 573 O O . SER A 1 72 ? -20.345 -3.442 7.551 1.00 89.38 72 SER A O 1
ATOM 575 N N . ILE A 1 73 ? -22.266 -3.984 6.518 1.00 93.75 73 ILE A N 1
ATOM 576 C CA . ILE A 1 73 ? -23.050 -4.181 7.744 1.00 93.75 73 ILE A CA 1
ATOM 577 C C . ILE A 1 73 ? -22.494 -5.362 8.549 1.00 93.75 73 ILE A C 1
ATOM 579 O O . ILE A 1 73 ? -22.300 -5.232 9.760 1.00 93.75 73 ILE A O 1
ATOM 583 N N . ASP A 1 74 ? -22.199 -6.485 7.898 1.00 95.12 74 ASP A N 1
ATOM 584 C CA . ASP A 1 74 ? -21.668 -7.683 8.553 1.00 95.12 74 ASP A CA 1
ATOM 585 C C . ASP A 1 74 ? -20.258 -7.447 9.103 1.00 95.12 74 ASP A C 1
ATOM 587 O O . ASP A 1 74 ? -19.965 -7.800 10.250 1.00 95.12 74 ASP A O 1
ATOM 591 N N . ALA A 1 75 ? -19.400 -6.772 8.331 1.00 94.88 75 ALA A N 1
ATOM 592 C CA . ALA A 1 75 ? -18.074 -6.363 8.784 1.00 94.88 75 ALA A CA 1
ATOM 593 C C . ALA A 1 75 ? -18.153 -5.435 10.009 1.00 94.88 75 ALA A C 1
ATOM 595 O O . ALA A 1 75 ? -17.437 -5.655 10.989 1.00 94.88 75 ALA A O 1
ATOM 596 N N . PHE A 1 76 ? -19.056 -4.448 9.990 1.00 97.44 76 PHE A N 1
ATOM 597 C CA . PHE A 1 76 ? -19.285 -3.532 11.108 1.00 97.44 76 PHE A CA 1
ATOM 598 C C . PHE A 1 76 ? -19.745 -4.281 12.363 1.00 97.44 76 PHE A C 1
ATOM 600 O O . PHE A 1 76 ? -19.144 -4.128 13.426 1.00 97.44 76 PHE A O 1
ATOM 607 N N . LYS A 1 77 ? -20.770 -5.137 12.246 1.00 97.81 77 LYS A N 1
ATOM 608 C CA . LYS A 1 77 ? -21.303 -5.922 13.372 1.00 97.81 77 LYS A CA 1
ATOM 609 C C . LYS A 1 77 ? -20.240 -6.835 13.981 1.00 97.81 77 LYS A C 1
ATOM 611 O O . LYS A 1 77 ? -20.140 -6.929 15.202 1.00 97.81 77 LYS A O 1
ATOM 616 N N . LYS A 1 78 ? -19.422 -7.481 13.144 1.00 97.62 78 LYS A N 1
ATOM 617 C CA . LYS A 1 78 ? -18.327 -8.343 13.603 1.00 97.62 78 LYS A CA 1
ATOM 618 C C . LYS A 1 78 ? -17.260 -7.550 14.361 1.00 97.62 78 LYS A C 1
ATOM 620 O O . LYS A 1 78 ? -16.835 -7.978 15.429 1.00 97.62 78 LYS A O 1
ATOM 625 N N . ALA A 1 79 ? -16.849 -6.402 13.826 1.00 97.62 79 ALA A N 1
ATOM 626 C CA . ALA A 1 79 ? -15.856 -5.528 14.446 1.00 97.62 79 ALA A CA 1
ATOM 627 C C . ALA A 1 79 ? -16.348 -4.960 15.788 1.00 97.62 79 ALA A C 1
ATOM 629 O O . ALA A 1 79 ? -15.624 -5.022 16.780 1.00 97.62 79 ALA A O 1
ATOM 630 N N . LYS A 1 80 ? -17.606 -4.502 15.838 1.00 97.69 80 LYS A N 1
ATOM 631 C CA . LYS A 1 80 ? -18.289 -4.073 17.066 1.00 97.69 80 LYS A CA 1
ATOM 632 C C . LYS A 1 80 ? -18.269 -5.171 18.132 1.00 97.69 80 LYS A C 1
ATOM 634 O O . LYS A 1 80 ? -17.771 -4.934 19.228 1.00 97.69 80 LYS A O 1
ATOM 639 N N . LYS A 1 81 ? -18.720 -6.383 17.783 1.00 97.69 81 LYS A N 1
ATOM 640 C CA . LYS A 1 81 ? -18.766 -7.527 18.706 1.00 97.69 81 LYS A CA 1
ATOM 641 C C . LYS A 1 81 ? -17.395 -7.834 19.316 1.00 97.69 81 LYS A C 1
ATOM 643 O O . LYS A 1 81 ? -17.311 -8.114 20.504 1.00 97.69 81 LYS A O 1
ATOM 648 N N . VAL A 1 82 ? -16.323 -7.767 18.523 1.00 96.69 82 VAL A N 1
ATOM 649 C CA . VAL A 1 82 ? -14.950 -7.967 19.019 1.00 96.69 82 VAL A CA 1
ATOM 650 C C . VAL A 1 82 ? -14.551 -6.876 20.016 1.00 96.69 82 VAL A C 1
ATOM 652 O O . VAL A 1 82 ? -13.978 -7.189 21.056 1.00 96.69 82 VAL A O 1
ATOM 655 N N . GLY A 1 83 ? -14.877 -5.612 19.732 1.00 95.75 83 GLY A N 1
ATOM 656 C CA . GLY A 1 83 ? -14.613 -4.503 20.652 1.00 95.75 83 GLY A CA 1
ATOM 657 C C . GLY A 1 83 ? -15.355 -4.668 21.978 1.00 95.75 83 GLY A C 1
ATOM 658 O O . GLY A 1 83 ? -14.743 -4.572 23.036 1.00 95.75 83 GLY A O 1
ATOM 659 N N . GLU A 1 84 ? -16.647 -4.997 21.922 1.00 96.12 84 GLU A N 1
ATOM 660 C CA . GLU A 1 84 ? -17.467 -5.271 23.108 1.00 96.12 84 GLU A CA 1
ATOM 661 C C . GLU A 1 84 ? -16.921 -6.444 23.929 1.00 96.12 84 GLU A C 1
ATOM 663 O O . GLU A 1 84 ? -16.809 -6.332 25.145 1.00 96.12 84 GLU A O 1
ATOM 668 N N . GLN A 1 85 ? -16.524 -7.543 23.278 1.00 95.44 85 GLN A N 1
ATOM 669 C CA . GLN A 1 85 ? -15.956 -8.716 23.950 1.00 95.44 85 GLN A CA 1
ATOM 670 C C . GLN A 1 85 ? -14.657 -8.391 24.694 1.00 95.44 85 GLN A C 1
ATOM 672 O O . GLN A 1 85 ? -14.493 -8.803 25.839 1.00 95.44 85 GLN A O 1
ATOM 677 N N . ILE A 1 86 ? -13.754 -7.619 24.091 1.00 92.62 86 ILE A N 1
ATOM 678 C CA . ILE A 1 86 ? -12.507 -7.199 24.752 1.00 92.62 86 ILE A CA 1
ATOM 679 C C . ILE A 1 86 ? -12.794 -6.286 25.948 1.00 92.62 86 ILE A C 1
ATOM 681 O O . ILE A 1 86 ? -12.121 -6.344 26.972 1.00 92.62 86 ILE A O 1
ATOM 685 N N . CYS A 1 87 ? -13.847 -5.477 25.866 1.00 91.75 87 CYS A N 1
ATOM 686 C CA . CYS A 1 87 ? -14.309 -4.683 26.997 1.00 91.75 87 CYS A CA 1
ATOM 687 C C . CYS A 1 87 ? -14.931 -5.517 28.132 1.00 91.75 87 CYS A C 1
ATOM 689 O O . CYS A 1 87 ? -15.301 -4.948 29.147 1.00 91.75 87 CYS A O 1
ATOM 691 N N . THR A 1 88 ? -15.056 -6.840 28.014 1.00 91.44 88 THR A N 1
ATOM 692 C CA . THR A 1 88 ? -15.471 -7.696 29.144 1.00 91.44 88 THR A CA 1
ATOM 693 C C . THR A 1 88 ? -14.297 -8.303 29.906 1.00 91.44 88 THR A C 1
ATOM 695 O O . THR A 1 88 ? -14.487 -8.838 30.994 1.00 91.44 88 THR A O 1
ATOM 698 N N . THR A 1 89 ? -13.082 -8.217 29.360 1.00 89.69 89 THR A N 1
ATOM 699 C CA . THR A 1 89 ? -11.879 -8.776 29.979 1.00 89.69 89 THR A CA 1
ATOM 700 C C . THR A 1 89 ? -11.153 -7.733 30.836 1.00 89.69 89 THR A C 1
ATOM 702 O O . THR A 1 89 ? -11.291 -6.524 30.632 1.00 89.69 89 THR A O 1
ATOM 705 N N . GLU A 1 90 ? -10.379 -8.189 31.824 1.00 90.44 90 GLU A N 1
ATOM 706 C CA . GLU A 1 90 ? -9.664 -7.316 32.765 1.00 90.44 90 GLU A CA 1
ATOM 707 C C . GLU A 1 90 ? -8.558 -6.512 32.069 1.00 90.44 90 GLU A C 1
ATOM 709 O O . GLU A 1 90 ? -7.794 -7.057 31.267 1.00 90.44 90 GLU A O 1
ATOM 714 N N . TYR A 1 91 ? -8.469 -5.215 32.372 1.00 90.19 91 TYR A N 1
ATOM 715 C CA . TYR A 1 91 ? -7.487 -4.327 31.755 1.00 90.19 91 TYR A CA 1
ATOM 716 C C . TYR A 1 91 ? -6.081 -4.591 32.304 1.00 90.19 91 TYR A C 1
ATOM 718 O O . TYR A 1 91 ? -5.850 -4.495 33.507 1.00 90.19 91 TYR A O 1
ATOM 726 N N . THR A 1 92 ? -5.111 -4.835 31.422 1.00 88.94 92 THR A N 1
ATOM 727 C CA . THR A 1 92 ? -3.701 -5.023 31.789 1.00 88.94 92 THR A CA 1
ATOM 728 C C . THR A 1 92 ? -2.782 -4.194 30.904 1.00 88.94 92 THR A C 1
ATOM 730 O O . THR A 1 92 ? -2.935 -4.149 29.687 1.00 88.94 92 THR A O 1
ATOM 733 N N . PHE A 1 93 ? -1.772 -3.553 31.501 1.00 80.75 93 PHE A N 1
ATOM 734 C CA . PHE A 1 93 ? -0.890 -2.627 30.780 1.00 80.75 93 PHE A CA 1
ATOM 735 C C . PHE A 1 93 ? -0.151 -3.279 29.594 1.00 80.75 93 PHE A C 1
ATOM 737 O O . PHE A 1 93 ? -0.008 -2.645 28.551 1.00 80.75 93 PHE A O 1
ATOM 744 N N . LEU A 1 94 ? 0.268 -4.546 29.719 1.00 81.31 94 LEU A N 1
ATOM 745 C CA . LEU A 1 94 ? 1.071 -5.272 28.718 1.00 81.31 94 LEU A CA 1
ATOM 746 C C . LEU A 1 94 ? 0.313 -6.378 27.967 1.00 81.31 94 LEU A C 1
ATOM 748 O O . LEU A 1 94 ? 0.940 -7.270 27.403 1.00 81.31 94 LEU A O 1
ATOM 752 N N . GLY A 1 95 ? -1.017 -6.347 27.944 1.00 81.81 95 GLY A N 1
ATOM 753 C CA . GLY A 1 95 ? -1.784 -7.381 27.252 1.00 81.81 95 GLY A CA 1
ATOM 754 C C . GLY A 1 95 ? -3.125 -6.868 26.780 1.00 81.81 95 GLY A C 1
ATOM 755 O O . GLY A 1 95 ? -3.303 -6.549 25.609 1.00 81.81 95 GLY A O 1
ATOM 756 N N . ASN A 1 96 ? -4.072 -6.772 27.697 1.00 90.56 96 ASN A N 1
ATOM 757 C CA . ASN A 1 96 ? -5.430 -6.377 27.395 1.00 90.56 96 ASN A CA 1
ATOM 758 C C . ASN A 1 96 ? -5.624 -4.891 27.713 1.00 90.56 96 ASN A C 1
ATOM 760 O O . ASN A 1 96 ? -6.083 -4.531 28.790 1.00 90.56 96 ASN A O 1
ATOM 764 N N . ASN A 1 97 ? -5.223 -4.022 26.787 1.00 93.31 97 ASN A N 1
ATOM 765 C CA . ASN A 1 97 ? -5.284 -2.572 26.961 1.00 93.31 97 ASN A CA 1
ATOM 766 C C . ASN A 1 97 ? -6.016 -1.879 25.800 1.00 93.31 97 ASN A C 1
ATOM 768 O O . ASN A 1 97 ? -6.489 -2.519 24.857 1.00 93.31 97 ASN A O 1
ATOM 772 N N . CYS A 1 98 ? -6.084 -0.547 25.854 1.00 94.62 98 CYS A N 1
ATOM 773 C CA . CYS A 1 98 ? -6.696 0.280 24.814 1.00 94.62 98 CYS A CA 1
ATOM 774 C C . CYS A 1 98 ? -6.102 0.035 23.412 1.00 94.62 98 CYS A C 1
ATOM 776 O O . CYS A 1 98 ? -6.835 -0.001 22.424 1.00 94.62 98 CYS A O 1
ATOM 778 N N . VAL A 1 99 ? -4.786 -0.187 23.315 1.00 95.69 99 VAL A N 1
ATOM 779 C CA . VAL A 1 99 ? -4.075 -0.449 22.055 1.00 95.69 99 VAL A CA 1
ATOM 780 C C . VAL A 1 99 ? -4.501 -1.791 21.480 1.00 95.69 99 VAL A C 1
ATOM 782 O O . VAL A 1 99 ? -4.892 -1.851 20.315 1.00 95.69 99 VAL A O 1
ATOM 785 N N . THR A 1 100 ? -4.496 -2.842 22.298 1.00 95.12 100 THR A N 1
ATOM 786 C CA . THR A 1 100 ? -4.898 -4.193 21.895 1.00 95.12 100 THR A CA 1
ATOM 787 C C . THR A 1 100 ? -6.361 -4.231 21.477 1.00 95.12 100 THR A C 1
ATOM 789 O O . THR A 1 100 ? -6.695 -4.843 20.461 1.00 95.12 100 THR A O 1
ATOM 792 N N . ALA A 1 101 ? -7.240 -3.533 22.200 1.00 96.19 101 ALA A N 1
ATOM 793 C CA . ALA A 1 101 ? -8.654 -3.438 21.851 1.00 96.19 101 ALA A CA 1
ATOM 794 C C . ALA A 1 101 ? -8.849 -2.803 20.466 1.00 96.19 101 ALA A C 1
ATOM 796 O O . ALA A 1 101 ? -9.484 -3.398 19.592 1.00 96.19 101 ALA A O 1
ATOM 797 N N . VAL A 1 102 ? -8.228 -1.643 20.221 1.00 97.25 102 VAL A N 1
ATOM 798 C CA . VAL A 1 102 ? -8.261 -0.991 18.904 1.00 97.25 102 VAL A CA 1
ATOM 799 C C . VAL A 1 102 ? -7.652 -1.900 17.832 1.00 97.25 102 VAL A C 1
ATOM 801 O O . VAL A 1 102 ? -8.241 -2.067 16.763 1.00 97.25 102 VAL A O 1
ATOM 804 N N . ALA A 1 103 ? -6.516 -2.541 18.113 1.00 96.69 103 ALA A N 1
ATOM 805 C CA . ALA A 1 103 ? -5.833 -3.416 17.169 1.00 96.69 103 ALA A CA 1
ATOM 806 C C . ALA A 1 103 ? -6.696 -4.616 16.742 1.00 96.69 10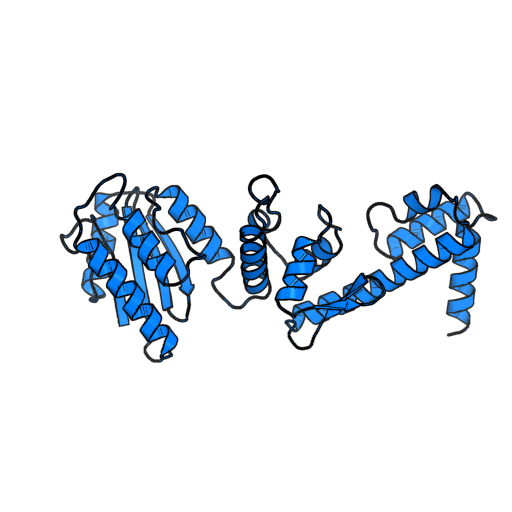3 ALA A C 1
ATOM 808 O O . ALA A 1 103 ? -6.769 -4.933 15.556 1.00 96.69 103 ALA A O 1
ATOM 809 N N . ASN A 1 104 ? -7.413 -5.250 17.669 1.00 96.75 104 ASN A N 1
ATOM 810 C CA . ASN A 1 104 ? -8.295 -6.379 17.363 1.00 96.75 104 ASN A CA 1
ATOM 811 C C . ASN A 1 104 ? -9.499 -5.979 16.508 1.00 96.75 104 ASN A C 1
ATOM 813 O O . ASN A 1 104 ? -9.850 -6.696 15.563 1.00 96.75 104 ASN A O 1
ATOM 817 N N . VAL A 1 105 ? -10.117 -4.832 16.801 1.00 97.62 105 VAL A N 1
ATOM 818 C CA . VAL A 1 105 ? -11.234 -4.326 15.994 1.00 97.62 105 VAL A CA 1
ATOM 819 C C . VAL A 1 105 ? -10.763 -4.001 14.577 1.00 97.62 105 VAL A C 1
ATOM 821 O O . VAL A 1 105 ? -11.375 -4.446 13.605 1.00 97.62 105 VAL A O 1
ATOM 824 N N . LEU A 1 106 ? -9.629 -3.309 14.438 1.00 96.44 106 LEU A N 1
ATOM 825 C CA . LEU A 1 106 ? -9.042 -2.998 13.134 1.00 96.44 106 LEU A CA 1
ATOM 826 C C . LEU A 1 106 ? -8.645 -4.267 12.362 1.00 96.44 106 LEU A C 1
ATOM 828 O O . LEU A 1 106 ? -9.021 -4.411 11.203 1.00 96.44 106 LEU A O 1
ATOM 832 N N . ASN A 1 107 ? -7.974 -5.230 13.003 1.00 94.88 107 ASN A N 1
ATOM 833 C CA . ASN A 1 107 ? -7.627 -6.516 12.386 1.00 94.88 107 ASN A CA 1
ATOM 834 C C . ASN A 1 107 ? -8.867 -7.278 11.886 1.00 94.88 107 ASN A C 1
ATOM 836 O O . ASN A 1 107 ? -8.817 -7.949 10.857 1.00 94.88 107 ASN A O 1
ATOM 840 N N . THR A 1 108 ? -9.985 -7.168 12.607 1.00 95.69 108 THR A N 1
ATOM 841 C CA . THR A 1 108 ? -11.257 -7.800 12.233 1.00 95.69 108 THR A CA 1
ATOM 842 C C . THR A 1 108 ? -11.858 -7.182 10.973 1.00 95.69 108 THR A C 1
ATOM 844 O O . THR A 1 108 ? -12.424 -7.905 10.148 1.00 95.69 108 THR A O 1
ATOM 847 N N . LEU A 1 109 ? -11.726 -5.864 10.805 1.00 93.06 109 LEU A N 1
ATOM 848 C CA . LEU A 1 109 ? -12.133 -5.177 9.581 1.00 93.06 109 LEU A CA 1
ATOM 849 C C . LEU A 1 109 ? -11.228 -5.571 8.414 1.00 93.06 109 LEU A C 1
ATOM 851 O O . LEU A 1 109 ? -11.722 -5.964 7.353 1.00 93.06 109 LEU A O 1
ATOM 855 N N . ASP A 1 110 ? -9.917 -5.515 8.628 1.00 88.62 110 ASP A N 1
ATOM 856 C CA . ASP A 1 110 ? -8.899 -5.880 7.654 1.00 88.62 110 ASP A CA 1
ATOM 857 C C . ASP A 1 110 ? -7.591 -6.246 8.370 1.00 88.62 110 ASP A C 1
ATOM 859 O O . ASP A 1 110 ? -6.944 -5.413 9.013 1.00 88.62 110 ASP A O 1
ATOM 863 N N . SER A 1 111 ? -7.166 -7.504 8.227 1.00 87.81 111 SER A N 1
ATOM 864 C CA . SER A 1 111 ? -5.970 -8.025 8.895 1.00 87.81 111 SER A CA 1
ATOM 865 C C . SER A 1 111 ? -4.675 -7.349 8.440 1.00 87.81 111 SER A C 1
ATOM 867 O O . SER A 1 111 ? -3.649 -7.480 9.107 1.00 87.81 111 SER A O 1
ATOM 869 N N . ARG A 1 112 ? -4.709 -6.597 7.331 1.00 83.50 112 ARG A N 1
ATOM 870 C CA . ARG A 1 112 ? -3.576 -5.812 6.825 1.00 83.50 112 ARG A CA 1
ATOM 871 C C . ARG A 1 112 ? -3.340 -4.526 7.616 1.00 83.50 112 ARG A C 1
ATOM 873 O O . ARG A 1 112 ? -2.247 -3.973 7.513 1.00 83.50 112 ARG A O 1
ATOM 880 N N . ILE A 1 113 ? -4.325 -4.042 8.382 1.00 88.38 113 ILE A N 1
ATOM 881 C CA . ILE A 1 113 ? -4.168 -2.818 9.182 1.00 88.38 113 ILE A CA 1
ATOM 882 C C . ILE A 1 113 ? -3.173 -3.071 10.310 1.00 88.38 113 ILE A C 1
ATOM 884 O O . ILE A 1 113 ? -2.282 -2.262 10.538 1.00 88.38 113 ILE A O 1
ATOM 888 N N . THR A 1 114 ? -3.328 -4.181 11.032 1.00 89.06 114 THR A N 1
ATOM 889 C CA . THR A 1 114 ? -2.598 -4.436 12.276 1.00 89.06 114 THR A CA 1
ATOM 890 C C . THR A 1 114 ? -2.717 -5.898 12.723 1.00 89.06 114 THR A C 1
ATOM 892 O O . THR A 1 114 ? -3.769 -6.495 12.492 1.00 89.06 114 THR A O 1
ATOM 895 N N . PRO A 1 115 ? -1.707 -6.484 13.401 1.00 86.31 115 PRO A N 1
ATOM 896 C CA . PRO A 1 115 ? -1.866 -7.752 14.117 1.00 86.31 115 PRO A CA 1
ATOM 897 C C . PRO A 1 115 ? -2.761 -7.596 15.366 1.00 86.31 115 PRO A C 1
ATOM 899 O O . PRO A 1 115 ? -3.042 -6.476 15.797 1.00 86.31 115 PRO A O 1
ATOM 902 N N . ARG A 1 116 ? -3.248 -8.718 15.918 1.00 84.94 116 ARG A N 1
ATOM 903 C CA . ARG A 1 116 ? -4.209 -8.745 17.044 1.00 84.94 116 ARG A CA 1
ATOM 904 C C . ARG A 1 116 ? -3.566 -8.546 18.412 1.00 84.94 116 ARG A C 1
ATOM 906 O O . ARG A 1 116 ? -4.183 -7.984 19.303 1.00 84.94 116 ARG A O 1
ATOM 913 N N . ASP A 1 117 ? -2.343 -9.010 18.581 1.00 83.44 117 ASP A N 1
ATOM 914 C CA . ASP A 1 117 ? -1.577 -9.033 19.830 1.00 83.44 117 ASP A CA 1
ATOM 915 C C . ASP A 1 117 ? -0.816 -7.724 20.092 1.00 83.44 117 ASP A C 1
ATOM 917 O O . ASP A 1 117 ? 0.107 -7.667 20.901 1.00 83.44 117 ASP A O 1
ATOM 921 N N . MET A 1 118 ? -1.169 -6.647 19.390 1.00 87.94 118 MET A N 1
ATOM 922 C CA . MET A 1 118 ? -0.410 -5.412 19.480 1.00 87.94 118 MET A CA 1
ATOM 923 C C . MET A 1 118 ? -0.758 -4.602 20.722 1.00 87.94 118 MET A C 1
ATOM 925 O O . MET A 1 118 ? -1.833 -4.021 20.815 1.00 87.94 118 MET A O 1
ATOM 929 N N . VAL A 1 119 ? 0.234 -4.464 21.597 1.00 86.12 119 VAL A N 1
ATOM 930 C CA . VAL A 1 119 ? 0.108 -3.756 22.880 1.00 86.12 119 VAL A CA 1
ATOM 931 C C . VAL A 1 119 ? 0.746 -2.362 22.887 1.00 86.12 119 VAL A C 1
ATOM 933 O O . VAL A 1 119 ? 0.434 -1.551 23.754 1.00 86.12 119 VAL A O 1
ATOM 936 N N . LEU A 1 120 ? 1.650 -2.067 21.941 1.00 88.00 120 LEU A N 1
ATOM 937 C CA . LEU A 1 120 ? 2.472 -0.849 21.954 1.00 88.00 120 LEU A CA 1
ATOM 938 C C . LEU A 1 120 ? 1.855 0.287 21.111 1.00 88.00 120 LEU A C 1
ATOM 940 O O . LEU A 1 120 ? 1.686 0.108 19.897 1.00 88.00 120 LEU A O 1
ATOM 944 N N . PRO A 1 121 ? 1.596 1.480 21.689 1.00 89.94 121 PRO A N 1
ATOM 945 C CA . PRO A 1 121 ? 0.900 2.565 20.991 1.00 89.94 121 PRO A CA 1
ATOM 946 C C . PRO A 1 121 ? 1.598 3.046 19.709 1.00 89.94 121 PRO A C 1
ATOM 948 O O . PRO A 1 121 ? 0.947 3.293 18.697 1.00 89.94 121 PRO A O 1
ATOM 951 N N . TRP A 1 122 ? 2.930 3.157 19.714 1.00 87.31 122 TRP A N 1
ATOM 952 C CA . TRP A 1 122 ? 3.696 3.654 18.561 1.00 87.31 122 TRP A CA 1
ATOM 953 C C . TRP A 1 122 ? 3.683 2.691 17.369 1.00 87.31 122 TRP A C 1
ATOM 955 O O . TRP A 1 122 ? 3.686 3.135 16.218 1.00 87.31 122 TRP A O 1
ATOM 965 N N . ASN A 1 123 ? 3.637 1.379 17.627 1.00 87.38 123 ASN A N 1
ATOM 966 C CA . ASN A 1 123 ? 3.507 0.378 16.571 1.00 87.38 123 ASN A CA 1
ATOM 967 C C . ASN A 1 123 ? 2.119 0.464 15.925 1.00 87.38 123 ASN A C 1
ATOM 969 O O . ASN A 1 123 ? 2.018 0.446 14.695 1.00 87.38 123 ASN A O 1
ATOM 973 N N . LEU A 1 124 ? 1.072 0.650 16.739 1.00 91.62 124 LEU A N 1
ATOM 974 C CA . LEU A 1 124 ? -0.288 0.874 16.253 1.00 91.62 124 LEU A CA 1
ATOM 975 C C . LEU A 1 124 ? -0.375 2.127 15.382 1.00 91.62 124 LEU A C 1
ATOM 977 O O . LEU A 1 124 ? -0.838 2.047 14.246 1.00 91.62 124 LEU A O 1
ATOM 981 N N . ASP A 1 125 ? 0.145 3.256 15.860 1.00 90.19 125 ASP A N 1
ATOM 982 C CA . ASP A 1 125 ? 0.117 4.518 15.117 1.00 90.19 125 ASP A CA 1
ATOM 983 C C . ASP A 1 125 ? 0.852 4.415 13.775 1.00 90.19 125 ASP A C 1
ATOM 985 O O . ASP A 1 125 ? 0.366 4.903 12.751 1.00 90.19 125 ASP A O 1
ATOM 989 N N . LYS A 1 126 ? 2.020 3.757 13.755 1.00 87.00 126 LYS A N 1
ATOM 990 C CA . LYS A 1 126 ? 2.795 3.532 12.528 1.00 87.00 126 LYS A CA 1
ATOM 991 C C . LYS A 1 126 ? 2.004 2.695 11.524 1.00 87.00 126 LYS A C 1
ATOM 993 O O . LYS A 1 126 ? 1.965 3.041 10.342 1.00 87.00 126 LYS A O 1
ATOM 998 N N . ASN A 1 127 ? 1.368 1.625 11.991 1.00 86.25 127 ASN A N 1
ATOM 999 C CA . ASN A 1 127 ? 0.574 0.723 11.166 1.00 86.25 127 ASN A CA 1
ATOM 1000 C C . ASN A 1 127 ? -0.672 1.414 10.599 1.00 86.25 127 ASN A C 1
ATOM 1002 O O . ASN A 1 127 ? -0.904 1.359 9.393 1.00 86.25 127 ASN A O 1
ATOM 1006 N N . ILE A 1 128 ? -1.409 2.156 11.428 1.00 90.00 128 ILE A N 1
ATOM 1007 C CA . ILE A 1 128 ? -2.580 2.924 10.995 1.00 90.00 128 ILE A CA 1
ATOM 1008 C C . ILE A 1 128 ? -2.187 4.009 9.996 1.00 90.00 128 ILE A C 1
ATOM 1010 O O . ILE A 1 128 ? -2.829 4.144 8.960 1.00 90.00 128 ILE A O 1
ATOM 1014 N N . LYS A 1 129 ? -1.120 4.772 10.264 1.00 85.31 129 LYS A N 1
ATOM 1015 C CA . LYS A 1 129 ? -0.645 5.809 9.339 1.00 85.31 129 LYS A CA 1
ATOM 1016 C C . LYS A 1 129 ? -0.227 5.205 8.000 1.00 85.31 129 LYS A C 1
ATOM 1018 O O . LYS A 1 129 ? -0.505 5.783 6.955 1.00 85.31 129 LYS A O 1
ATOM 1023 N N . LYS A 1 130 ? 0.426 4.039 8.024 1.00 80.62 130 LYS A N 1
ATOM 1024 C CA . LYS A 1 130 ? 0.768 3.286 6.815 1.00 80.62 130 LYS A CA 1
ATOM 1025 C C . LYS A 1 130 ? -0.500 2.874 6.068 1.00 80.62 130 LYS A C 1
ATOM 1027 O O . LYS A 1 130 ? -0.604 3.128 4.875 1.00 80.62 130 LYS A O 1
ATOM 1032 N N . TYR A 1 131 ? -1.470 2.290 6.762 1.00 81.94 131 TYR A N 1
ATOM 1033 C CA . TYR A 1 131 ? -2.717 1.858 6.147 1.00 81.94 131 TYR A CA 1
ATOM 1034 C C . TYR A 1 131 ? -3.499 3.041 5.552 1.00 81.94 131 TYR A C 1
ATOM 1036 O O . TYR A 1 131 ? -3.782 3.062 4.361 1.00 81.94 131 TYR A O 1
ATOM 1044 N N . GLY A 1 132 ? -3.737 4.091 6.337 1.00 74.38 132 GLY A N 1
ATOM 1045 C CA . GLY A 1 132 ? -4.417 5.308 5.896 1.00 74.38 132 GLY A CA 1
ATOM 1046 C C . GLY A 1 132 ? -3.667 6.107 4.823 1.00 74.38 132 GLY A C 1
ATOM 1047 O O . GLY A 1 132 ? -4.257 6.970 4.197 1.00 74.38 132 GLY A O 1
ATOM 1048 N N . LYS A 1 133 ? -2.382 5.844 4.567 1.00 70.81 133 LYS A N 1
ATOM 1049 C CA . LYS A 1 133 ? -1.669 6.435 3.422 1.00 70.81 133 LYS A CA 1
ATOM 1050 C C . LYS A 1 133 ? -1.852 5.622 2.141 1.00 70.81 133 LYS A C 1
ATOM 1052 O O . LYS A 1 133 ? -1.842 6.190 1.057 1.00 70.81 133 LYS A O 1
ATOM 1057 N N . TYR A 1 134 ? -1.968 4.303 2.261 1.00 63.91 134 TYR A N 1
ATOM 1058 C CA . TYR A 1 134 ? -1.866 3.395 1.118 1.00 63.91 134 TYR A CA 1
ATOM 1059 C C . TYR A 1 134 ? -3.168 2.660 0.778 1.00 63.91 134 TYR A C 1
ATOM 1061 O O . TYR A 1 134 ? -3.209 1.979 -0.229 1.00 63.91 134 TYR A O 1
ATOM 1069 N N . TYR A 1 135 ? -4.219 2.762 1.589 1.00 64.38 135 TYR A N 1
ATOM 1070 C CA . TYR A 1 135 ? -5.456 1.992 1.437 1.00 64.38 135 TYR A CA 1
ATOM 1071 C C . TYR A 1 135 ? -6.800 2.769 1.532 1.00 64.38 135 TYR A C 1
ATOM 1073 O O . TYR A 1 135 ? -7.818 2.084 1.445 1.00 64.38 135 TYR A O 1
ATOM 1081 N N . PRO A 1 136 ? -6.911 4.117 1.698 1.00 50.81 136 PRO A N 1
ATOM 1082 C CA . PRO A 1 136 ? -8.234 4.741 1.910 1.00 50.81 136 PRO A CA 1
ATOM 1083 C C . PRO A 1 136 ? -9.183 4.742 0.709 1.00 50.81 136 PRO A C 1
ATOM 1085 O O . PRO A 1 136 ? -10.382 4.913 0.893 1.00 50.81 136 PRO A O 1
ATOM 1088 N N . GLU A 1 137 ? -8.678 4.575 -0.509 1.00 50.72 137 GLU A N 1
ATOM 1089 C CA . GLU A 1 137 ? -9.468 4.603 -1.741 1.00 50.72 137 GLU A CA 1
ATOM 1090 C C . GLU A 1 137 ? -8.912 3.540 -2.694 1.00 50.72 137 GLU A C 1
ATOM 1092 O O . GLU A 1 137 ? -7.722 3.219 -2.618 1.00 50.72 137 GLU A O 1
ATOM 1097 N N . LYS A 1 138 ? -9.751 2.994 -3.591 1.00 56.62 138 LYS A N 1
ATOM 1098 C CA . LYS A 1 138 ? -9.327 2.136 -4.719 1.00 56.62 138 LYS A CA 1
ATOM 1099 C C . LYS A 1 138 ? -8.476 2.946 -5.705 1.00 56.62 138 LYS A C 1
ATOM 1101 O O . LYS A 1 138 ? -8.873 3.217 -6.833 1.00 56.62 138 LYS A O 1
ATOM 1106 N N . THR A 1 139 ? -7.320 3.397 -5.252 1.00 70.19 139 THR A N 1
ATOM 1107 C CA . THR A 1 139 ? -6.298 3.985 -6.096 1.00 70.19 139 THR A CA 1
ATOM 1108 C C . THR A 1 139 ? -5.451 2.855 -6.652 1.00 70.19 139 THR A C 1
ATOM 1110 O O . THR A 1 139 ? -5.245 1.827 -6.000 1.00 70.19 139 THR A O 1
ATOM 1113 N N . VAL A 1 140 ? -4.906 3.069 -7.844 1.00 77.56 140 VAL A N 1
ATOM 1114 C CA . VAL A 1 140 ? -3.934 2.157 -8.457 1.00 77.56 140 VAL A CA 1
ATOM 1115 C C . VAL A 1 140 ? -2.783 1.869 -7.482 1.00 77.56 140 VAL A C 1
ATOM 1117 O O . VAL A 1 140 ? -2.414 0.720 -7.252 1.00 77.56 140 VAL A O 1
ATOM 1120 N N . ALA A 1 141 ? -2.254 2.897 -6.818 1.00 79.81 141 ALA A N 1
ATOM 1121 C CA . ALA A 1 141 ? -1.183 2.726 -5.840 1.00 79.81 141 ALA A CA 1
ATOM 1122 C C . ALA A 1 141 ? -1.599 1.841 -4.652 1.00 79.81 141 ALA A C 1
ATOM 1124 O O . ALA A 1 141 ? -0.796 1.032 -4.180 1.00 79.81 141 ALA A O 1
ATOM 1125 N N . GLY A 1 142 ? -2.841 1.965 -4.180 1.00 73.94 142 GLY A N 1
ATOM 1126 C CA . GLY A 1 142 ? -3.323 1.201 -3.038 1.00 73.94 142 GLY A CA 1
ATOM 1127 C C . GLY A 1 142 ? -3.560 -0.273 -3.334 1.00 73.94 142 GLY A C 1
ATOM 1128 O O . GLY A 1 142 ? -3.065 -1.125 -2.594 1.00 73.94 142 GLY A O 1
ATOM 1129 N N . ASP A 1 143 ? -4.214 -0.589 -4.453 1.00 80.56 143 ASP A N 1
ATOM 1130 C CA . ASP A 1 143 ? -4.395 -1.977 -4.903 1.00 80.56 143 ASP A CA 1
ATOM 1131 C C . ASP A 1 143 ? -3.041 -2.654 -5.171 1.00 80.56 143 ASP A C 1
ATOM 1133 O O . ASP A 1 143 ? -2.819 -3.814 -4.803 1.00 80.56 143 ASP A O 1
ATOM 1137 N N . PHE A 1 144 ? -2.092 -1.898 -5.730 1.00 87.31 144 PHE A N 1
ATOM 1138 C CA . PHE A 1 144 ? -0.724 -2.355 -5.919 1.00 87.31 144 PHE A CA 1
ATOM 1139 C C . PHE A 1 144 ? -0.004 -2.637 -4.593 1.00 87.31 144 PHE A C 1
ATOM 1141 O O . PHE A 1 144 ? 0.503 -3.743 -4.400 1.00 87.31 144 PHE A O 1
ATOM 1148 N N . ILE A 1 145 ? 0.027 -1.687 -3.650 1.00 82.62 145 ILE A N 1
ATOM 1149 C CA . ILE A 1 145 ? 0.713 -1.869 -2.357 1.00 82.62 145 ILE A CA 1
ATOM 1150 C C . ILE A 1 145 ? 0.075 -2.993 -1.543 1.00 82.62 145 ILE A C 1
ATOM 1152 O O . ILE A 1 145 ? 0.795 -3.757 -0.887 1.00 82.62 145 ILE A O 1
ATOM 1156 N N . ALA A 1 146 ? -1.250 -3.120 -1.608 1.00 76.62 146 ALA A N 1
ATOM 1157 C CA . ALA A 1 146 ? -1.997 -4.210 -1.010 1.00 76.62 146 ALA A CA 1
ATOM 1158 C C . ALA A 1 146 ? -1.472 -5.569 -1.467 1.00 76.62 146 ALA A C 1
ATOM 1160 O O . ALA A 1 146 ? -1.034 -6.373 -0.637 1.00 76.62 146 ALA A O 1
ATOM 1161 N N . LYS A 1 147 ? -1.469 -5.806 -2.784 1.00 85.06 147 LYS A N 1
ATOM 1162 C CA . LYS A 1 147 ? -1.008 -7.077 -3.343 1.00 85.06 147 LYS A CA 1
ATOM 1163 C C . LYS A 1 147 ? 0.494 -7.272 -3.140 1.00 85.06 147 LYS A C 1
ATOM 1165 O O . LYS A 1 147 ? 0.918 -8.362 -2.766 1.00 85.06 147 LYS A O 1
ATOM 1170 N N . TYR A 1 148 ? 1.298 -6.220 -3.289 1.00 86.25 148 TYR A N 1
ATOM 1171 C CA . TYR A 1 148 ? 2.744 -6.286 -3.075 1.00 86.25 148 TYR A CA 1
ATOM 1172 C C . TYR A 1 148 ? 3.087 -6.721 -1.646 1.00 86.25 148 TYR A C 1
ATOM 1174 O O . TYR A 1 148 ? 3.979 -7.542 -1.429 1.00 86.25 148 TYR A O 1
ATOM 1182 N N . THR A 1 149 ? 2.371 -6.180 -0.655 1.00 77.94 149 THR A N 1
ATOM 1183 C CA . THR A 1 149 ? 2.557 -6.529 0.759 1.00 77.94 149 THR A CA 1
ATOM 1184 C C . THR A 1 149 ? 2.104 -7.959 1.042 1.00 77.94 149 THR A C 1
ATOM 1186 O O . THR A 1 149 ? 2.777 -8.674 1.780 1.00 77.94 149 THR A O 1
ATOM 1189 N N . GLU A 1 150 ? 0.993 -8.389 0.442 1.00 80.06 150 GLU A N 1
ATOM 1190 C CA . GLU A 1 150 ? 0.507 -9.766 0.527 1.00 80.06 150 GLU A CA 1
ATOM 1191 C C . GLU A 1 150 ? 1.554 -10.767 0.011 1.00 80.06 150 GLU A C 1
ATOM 1193 O O . GLU A 1 150 ? 1.926 -11.683 0.743 1.00 80.06 150 GLU A O 1
ATOM 1198 N N . ILE A 1 151 ? 2.092 -10.553 -1.195 1.00 82.56 151 ILE A N 1
ATOM 1199 C CA . ILE A 1 151 ? 3.141 -11.400 -1.788 1.00 82.56 151 ILE A CA 1
ATOM 1200 C C . ILE A 1 151 ? 4.401 -11.386 -0.920 1.00 82.56 151 ILE A C 1
ATOM 1202 O O . ILE A 1 151 ? 4.933 -12.441 -0.577 1.00 82.56 151 ILE A O 1
ATOM 1206 N N . ALA A 1 152 ? 4.844 -10.202 -0.484 1.00 78.12 152 ALA A N 1
ATOM 1207 C CA . ALA A 1 152 ? 6.019 -10.076 0.373 1.00 78.12 152 ALA A CA 1
ATOM 1208 C C . ALA A 1 152 ? 5.881 -10.862 1.689 1.00 78.12 152 ALA A C 1
ATOM 1210 O O . ALA A 1 152 ? 6.874 -11.384 2.187 1.00 78.12 152 ALA A O 1
ATOM 1211 N N . ASN A 1 153 ? 4.675 -10.962 2.252 1.00 70.69 153 ASN A N 1
ATOM 1212 C CA . ASN A 1 153 ? 4.430 -11.724 3.477 1.00 70.69 153 ASN A CA 1
ATOM 1213 C C . ASN A 1 153 ? 4.354 -13.246 3.245 1.00 70.69 153 ASN A C 1
ATOM 1215 O O . ASN A 1 153 ? 4.590 -13.994 4.188 1.00 70.69 153 ASN A O 1
ATOM 1219 N N . ARG A 1 154 ? 4.052 -13.712 2.023 1.00 75.06 154 ARG A N 1
ATOM 1220 C CA . ARG A 1 154 ? 4.079 -15.144 1.656 1.00 75.06 154 ARG A CA 1
ATOM 1221 C C . ARG A 1 154 ? 5.500 -15.671 1.444 1.00 75.06 154 ARG A C 1
ATOM 1223 O O . ARG A 1 154 ? 5.761 -16.853 1.642 1.00 75.06 154 ARG A O 1
ATOM 1230 N N . GLU A 1 155 ? 6.425 -14.810 1.026 1.00 74.94 155 GLU A N 1
ATOM 1231 C CA . GLU A 1 155 ? 7.825 -15.182 0.817 1.00 74.94 155 GLU A CA 1
ATOM 1232 C C . GLU A 1 155 ? 8.510 -15.483 2.171 1.00 74.94 155 GLU A C 1
ATOM 1234 O O . GLU A 1 155 ? 8.863 -14.569 2.919 1.00 74.94 155 GLU A O 1
ATOM 1239 N N . PHE A 1 156 ? 8.738 -16.771 2.467 1.00 46.72 156 PHE A N 1
ATOM 1240 C CA . PHE A 1 156 ? 9.322 -17.306 3.718 1.00 46.72 156 PHE A CA 1
ATOM 1241 C C . PHE A 1 156 ? 10.685 -16.676 4.104 1.00 46.72 156 PHE A C 1
ATOM 1243 O O . PHE A 1 156 ? 11.060 -16.644 5.272 1.00 46.72 156 PHE A O 1
ATOM 1250 N N . PHE A 1 157 ? 11.408 -16.107 3.131 1.00 50.56 157 PHE A N 1
ATOM 1251 C CA . PHE A 1 157 ? 12.710 -15.442 3.298 1.00 50.56 157 PHE A CA 1
ATOM 1252 C C . PHE A 1 157 ? 12.633 -13.898 3.319 1.00 50.56 157 PHE A C 1
ATOM 1254 O O . PHE A 1 157 ? 13.650 -13.212 3.172 1.00 50.56 157 PHE A O 1
ATOM 1261 N N . SER A 1 158 ? 11.443 -13.307 3.484 1.00 49.66 158 SER A N 1
ATOM 1262 C CA . SER A 1 158 ? 11.256 -11.846 3.445 1.00 49.66 158 SER A CA 1
ATOM 1263 C C . SER A 1 158 ? 11.697 -11.097 4.708 1.00 49.66 158 SER A C 1
ATOM 1265 O O . SER A 1 158 ? 11.708 -9.866 4.693 1.00 49.66 158 SER A O 1
ATOM 1267 N N . PHE A 1 159 ? 12.101 -11.800 5.774 1.00 46.28 159 PHE A N 1
ATOM 1268 C CA . PHE A 1 159 ? 12.593 -11.178 7.011 1.00 46.28 159 PHE A CA 1
ATOM 1269 C C . PHE A 1 159 ? 13.892 -10.379 6.813 1.00 46.28 159 PHE A C 1
ATOM 1271 O O . PHE A 1 159 ? 14.119 -9.411 7.531 1.00 46.28 159 PHE A O 1
ATOM 1278 N N . VAL A 1 160 ? 14.713 -10.733 5.814 1.00 49.66 160 VAL A N 1
ATOM 1279 C CA . VAL A 1 160 ? 16.012 -10.076 5.549 1.00 49.66 160 VAL A CA 1
ATOM 1280 C C . VAL A 1 160 ? 15.992 -9.223 4.268 1.00 49.66 160 VAL A C 1
ATOM 1282 O O . VAL A 1 160 ? 16.831 -8.342 4.076 1.00 49.66 160 VAL A O 1
ATOM 1285 N N . ARG A 1 161 ? 15.024 -9.431 3.365 1.00 55.44 161 ARG A N 1
ATOM 1286 C CA . ARG A 1 161 ? 14.962 -8.703 2.086 1.00 55.44 161 ARG A CA 1
ATOM 1287 C C . ARG A 1 161 ? 14.240 -7.364 2.244 1.00 55.44 161 ARG A C 1
ATOM 1289 O O . ARG A 1 161 ? 13.056 -7.328 2.575 1.00 55.44 161 ARG A O 1
ATOM 1296 N N . LYS A 1 162 ? 14.932 -6.265 1.912 1.00 57.75 162 LYS A N 1
ATOM 1297 C CA . LYS A 1 162 ? 14.366 -4.906 1.900 1.00 57.75 162 LYS A CA 1
ATOM 1298 C C . LYS A 1 162 ? 13.049 -4.863 1.120 1.00 57.75 162 LYS A C 1
ATOM 1300 O O . LYS A 1 162 ? 12.945 -5.302 -0.029 1.00 57.75 162 LYS A O 1
ATOM 1305 N N . ARG A 1 163 ? 12.024 -4.306 1.754 1.00 68.88 163 ARG A N 1
ATOM 1306 C CA . ARG A 1 163 ? 10.676 -4.190 1.202 1.00 68.88 163 ARG A CA 1
ATOM 1307 C C . ARG A 1 163 ? 10.522 -2.810 0.547 1.00 68.88 163 ARG A C 1
ATOM 1309 O O . ARG A 1 163 ? 9.975 -1.902 1.163 1.00 68.88 163 ARG A O 1
ATOM 1316 N N . HIS A 1 164 ? 10.992 -2.665 -0.699 1.00 69.62 164 HIS A N 1
ATOM 1317 C CA . HIS A 1 164 ? 11.072 -1.376 -1.419 1.00 69.62 164 HIS A CA 1
ATOM 1318 C C . HIS A 1 164 ? 9.829 -0.478 -1.255 1.00 69.62 164 HIS A C 1
ATOM 1320 O O . HIS A 1 164 ? 9.908 0.611 -0.689 1.00 69.62 164 HIS A O 1
ATOM 1326 N N . TRP A 1 165 ? 8.655 -0.980 -1.650 1.00 73.69 165 TRP A N 1
ATOM 1327 C CA . TRP A 1 165 ? 7.390 -0.236 -1.583 1.00 73.69 165 TRP A CA 1
ATOM 1328 C C . TRP A 1 165 ? 6.772 -0.107 -0.190 1.00 73.69 165 TRP A C 1
ATOM 1330 O O . TRP A 1 165 ? 5.740 0.535 -0.034 1.00 73.69 165 TRP A O 1
ATOM 1340 N N . THR A 1 166 ? 7.369 -0.700 0.846 1.00 63.88 166 THR A N 1
ATOM 1341 C CA . THR A 1 166 ? 6.894 -0.456 2.218 1.00 63.88 166 THR A CA 1
ATOM 1342 C C . THR A 1 166 ? 7.493 0.797 2.844 1.00 63.88 166 THR A C 1
ATOM 1344 O O . THR A 1 166 ? 6.921 1.302 3.810 1.00 63.88 166 THR A O 1
ATOM 1347 N N . GLU A 1 167 ? 8.598 1.298 2.286 1.00 63.41 167 GLU A N 1
ATOM 1348 C CA . GLU A 1 167 ? 9.317 2.486 2.759 1.00 63.41 167 GLU A CA 1
ATOM 1349 C C . GLU A 1 167 ? 9.234 3.650 1.761 1.00 63.41 167 GLU A C 1
ATOM 1351 O O . GLU A 1 167 ? 9.225 4.806 2.183 1.00 63.41 167 GLU A O 1
ATOM 1356 N N . LYS A 1 168 ? 9.111 3.373 0.453 1.00 69.81 168 LYS A N 1
ATOM 1357 C CA . LYS A 1 168 ? 8.924 4.409 -0.571 1.00 69.81 168 LYS A CA 1
ATOM 1358 C C . LYS A 1 168 ? 7.463 4.813 -0.761 1.00 69.81 168 LYS A C 1
ATOM 1360 O O . LYS A 1 168 ? 6.564 3.977 -0.777 1.00 69.81 168 LYS A O 1
ATOM 1365 N N . THR A 1 169 ? 7.257 6.110 -0.978 1.00 71.81 169 THR A N 1
ATOM 1366 C CA . THR A 1 169 ? 5.997 6.657 -1.495 1.00 71.81 169 THR A CA 1
ATOM 1367 C C . THR A 1 169 ? 5.900 6.375 -2.994 1.00 71.81 169 THR A C 1
ATOM 1369 O O . THR A 1 169 ? 6.884 6.567 -3.704 1.00 71.81 169 THR A O 1
ATOM 1372 N N . ILE A 1 170 ? 4.728 5.937 -3.458 1.00 80.38 170 ILE A N 1
ATOM 1373 C CA . ILE A 1 170 ? 4.372 5.919 -4.882 1.00 80.38 170 ILE A CA 1
ATOM 1374 C C . ILE A 1 170 ? 3.767 7.286 -5.187 1.00 80.38 170 ILE A C 1
ATOM 1376 O O . ILE A 1 170 ? 2.714 7.615 -4.643 1.00 80.38 170 ILE A O 1
ATOM 1380 N N . ASN A 1 171 ? 4.456 8.087 -5.991 1.00 76.88 171 ASN A N 1
ATOM 1381 C CA . ASN A 1 171 ? 3.996 9.410 -6.405 1.00 76.88 171 ASN A CA 1
ATOM 1382 C C . ASN A 1 171 ? 3.199 9.331 -7.712 1.00 76.88 171 ASN A C 1
ATOM 1384 O O . ASN A 1 171 ? 2.332 10.166 -7.948 1.00 76.88 171 ASN A O 1
ATOM 1388 N N . SER A 1 172 ? 3.483 8.335 -8.557 1.00 84.25 172 SER A N 1
ATOM 1389 C CA . SER A 1 172 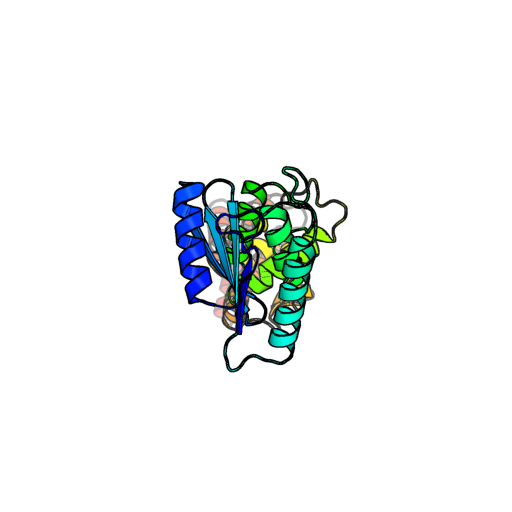? 2.789 8.125 -9.829 1.00 84.25 172 SER A CA 1
ATOM 1390 C C . SER A 1 172 ? 2.775 6.654 -10.258 1.00 84.25 172 SER A C 1
ATOM 1392 O O . SER A 1 172 ? 3.560 5.837 -9.773 1.00 84.25 172 SER A O 1
ATOM 1394 N N . ASN A 1 173 ? 1.925 6.322 -11.236 1.00 87.81 173 ASN A N 1
ATOM 1395 C CA . ASN A 1 173 ? 1.938 5.008 -11.891 1.00 87.81 173 ASN A CA 1
ATOM 1396 C C . ASN A 1 173 ? 3.296 4.707 -12.554 1.00 87.81 173 ASN A C 1
ATOM 1398 O O . ASN A 1 173 ? 3.699 3.544 -12.619 1.00 87.81 173 ASN A O 1
ATOM 1402 N N . GLN A 1 174 ? 4.026 5.746 -12.980 1.00 89.81 174 GLN A N 1
ATOM 1403 C CA . GLN A 1 174 ? 5.350 5.610 -13.584 1.00 89.81 174 GLN A CA 1
ATOM 1404 C C . GLN A 1 174 ? 6.366 5.008 -12.611 1.00 89.81 174 GLN A C 1
ATOM 1406 O O . GLN A 1 174 ? 7.181 4.187 -13.022 1.00 89.81 174 GLN A O 1
ATOM 1411 N N . ASP A 1 175 ? 6.269 5.315 -11.314 1.00 88.88 175 ASP A N 1
ATOM 1412 C CA . ASP A 1 175 ? 7.171 4.749 -10.304 1.00 88.88 175 ASP A CA 1
ATOM 1413 C C . ASP A 1 175 ? 7.063 3.214 -10.258 1.00 88.88 175 ASP A C 1
ATOM 1415 O O . ASP A 1 175 ? 8.068 2.506 -10.129 1.00 88.88 175 ASP A O 1
ATOM 1419 N N . ILE A 1 176 ? 5.836 2.692 -10.390 1.00 91.25 176 ILE A N 1
ATOM 1420 C CA . ILE A 1 176 ? 5.555 1.252 -10.418 1.00 91.25 176 ILE A CA 1
ATOM 1421 C C . ILE A 1 176 ? 6.160 0.631 -11.681 1.00 91.25 176 ILE A C 1
ATOM 1423 O O . ILE A 1 176 ? 6.834 -0.397 -11.591 1.00 91.25 176 ILE A O 1
ATOM 1427 N N . ILE A 1 177 ? 5.951 1.265 -12.839 1.00 93.25 177 ILE A N 1
ATOM 1428 C CA . ILE A 1 177 ? 6.459 0.804 -14.139 1.00 93.25 177 ILE A CA 1
ATOM 1429 C C . ILE A 1 177 ? 7.992 0.781 -14.133 1.00 93.25 177 ILE A C 1
ATOM 1431 O O . ILE A 1 177 ? 8.600 -0.257 -14.393 1.00 93.25 177 ILE A O 1
ATOM 1435 N N . ASP A 1 178 ? 8.632 1.8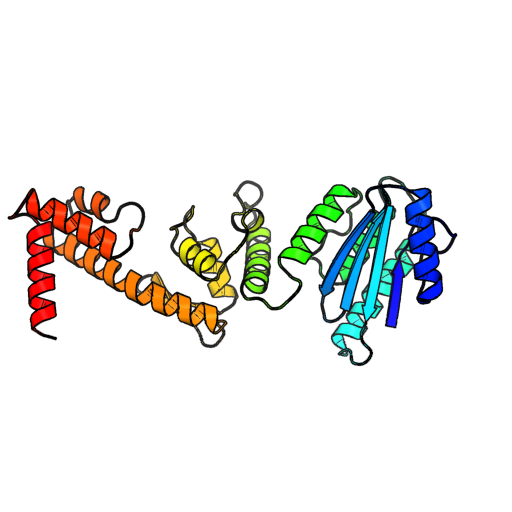84 -13.754 1.00 90.38 178 ASP A N 1
ATOM 1436 C CA . ASP A 1 178 ? 10.089 2.004 -13.729 1.00 90.38 178 ASP A CA 1
ATOM 1437 C C . ASP A 1 178 ? 10.733 0.982 -12.791 1.00 90.38 178 ASP A C 1
ATOM 1439 O O . ASP A 1 178 ? 11.749 0.367 -13.128 1.00 90.38 178 ASP A O 1
ATOM 1443 N N . HIS A 1 179 ? 10.139 0.754 -11.619 1.00 90.38 179 HIS A N 1
ATOM 1444 C CA . HIS A 1 179 ? 10.627 -0.275 -10.711 1.00 90.38 179 HIS A CA 1
ATOM 1445 C C . HIS A 1 179 ? 10.395 -1.686 -11.261 1.00 90.38 179 HIS A C 1
ATOM 1447 O O . HIS A 1 179 ? 11.272 -2.528 -11.094 1.00 90.38 179 HIS A O 1
ATOM 1453 N N . ALA A 1 180 ? 9.268 -1.961 -11.933 1.00 91.69 180 ALA A N 1
ATOM 1454 C CA . ALA A 1 180 ? 9.016 -3.256 -12.575 1.00 91.69 180 ALA A CA 1
ATOM 1455 C C . ALA A 1 180 ? 10.113 -3.607 -13.592 1.00 91.69 180 ALA A C 1
ATOM 1457 O O . ALA A 1 180 ? 10.507 -4.765 -13.688 1.00 91.69 180 ALA A O 1
ATOM 1458 N N . TYR A 1 181 ? 10.659 -2.603 -14.282 1.00 88.56 181 TYR A N 1
ATOM 1459 C CA . TYR A 1 181 ? 11.780 -2.742 -15.217 1.00 88.56 181 TYR A CA 1
ATOM 1460 C C . TYR A 1 181 ? 13.168 -2.510 -14.583 1.00 88.56 181 TYR A C 1
ATOM 1462 O O . TYR A 1 181 ? 14.171 -2.425 -15.293 1.00 88.56 181 TYR A O 1
ATOM 1470 N N . GLY A 1 182 ? 13.256 -2.419 -13.252 1.00 84.25 182 GLY A N 1
ATOM 1471 C CA . GLY A 1 182 ? 14.523 -2.325 -12.521 1.00 84.25 182 GLY A CA 1
ATOM 1472 C C . GLY A 1 182 ? 15.277 -1.000 -12.690 1.00 84.25 182 GLY A C 1
ATOM 1473 O O . GLY A 1 182 ? 16.482 -0.964 -12.456 1.00 84.25 182 GLY A O 1
ATOM 1474 N N . LYS A 1 183 ? 14.610 0.093 -13.089 1.00 80.88 183 LYS A N 1
ATOM 1475 C CA . LYS A 1 183 ? 15.253 1.412 -13.264 1.00 80.88 183 LYS A CA 1
ATOM 1476 C C . LYS A 1 183 ? 15.570 2.126 -11.947 1.00 80.88 183 LYS A C 1
ATOM 1478 O O . LYS A 1 183 ? 16.493 2.929 -11.896 1.00 80.88 183 LYS A O 1
ATOM 1483 N N . THR A 1 184 ? 14.807 1.872 -10.882 1.00 68.12 184 THR A N 1
ATOM 1484 C CA . THR A 1 184 ? 14.890 2.660 -9.635 1.00 68.12 184 THR A CA 1
ATOM 1485 C C . THR A 1 184 ? 15.660 1.973 -8.505 1.00 68.12 184 THR A C 1
ATOM 1487 O O . THR A 1 184 ? 16.284 2.669 -7.707 1.00 68.12 184 THR A O 1
ATOM 1490 N N . SER A 1 185 ? 15.612 0.638 -8.400 1.00 68.94 185 SER A N 1
ATOM 1491 C CA . SER A 1 185 ? 16.521 -0.201 -7.593 1.00 68.94 185 SER A CA 1
ATOM 1492 C C . SER A 1 185 ? 16.133 -1.682 -7.676 1.00 68.94 185 SER A C 1
ATOM 1494 O O . SER A 1 185 ? 14.946 -1.997 -7.740 1.00 68.94 185 SER A O 1
ATOM 1496 N N . GLY A 1 186 ? 17.100 -2.589 -7.520 1.00 73.50 186 GLY A N 1
ATOM 1497 C CA . GLY A 1 186 ? 16.831 -4.030 -7.505 1.00 73.50 186 GLY A CA 1
ATOM 1498 C C . GLY A 1 186 ? 16.365 -4.560 -8.864 1.00 73.50 186 GLY A C 1
ATOM 1499 O O . GLY A 1 186 ? 16.441 -3.871 -9.874 1.00 73.50 186 GLY A O 1
ATOM 1500 N N . THR A 1 187 ? 15.901 -5.808 -8.899 1.00 78.38 187 THR A N 1
ATOM 1501 C CA . THR A 1 187 ? 15.527 -6.479 -10.156 1.00 78.38 187 THR A CA 1
ATOM 1502 C C . THR A 1 187 ? 14.112 -6.152 -10.636 1.00 78.38 187 THR A C 1
ATOM 1504 O O . THR A 1 187 ? 13.750 -6.525 -11.743 1.00 78.38 187 THR A O 1
ATOM 1507 N N . GLY A 1 188 ? 13.283 -5.511 -9.807 1.00 86.94 188 GLY A N 1
ATOM 1508 C CA . GLY A 1 188 ? 11.874 -5.264 -10.125 1.00 86.94 188 GLY A CA 1
ATOM 1509 C C . GLY A 1 188 ? 10.959 -6.489 -10.041 1.00 86.94 188 GLY A C 1
ATOM 1510 O O . GLY A 1 188 ? 9.742 -6.329 -10.044 1.00 86.94 188 GLY A O 1
ATOM 1511 N N . GLU A 1 189 ? 11.507 -7.696 -9.871 1.00 88.62 189 GLU A N 1
ATOM 1512 C CA . GLU A 1 189 ? 10.768 -8.963 -9.992 1.00 88.62 189 GLU A CA 1
ATOM 1513 C C . GLU A 1 189 ? 9.523 -9.038 -9.107 1.00 88.62 189 GLU A C 1
ATOM 1515 O O . GLU A 1 189 ? 8.441 -9.332 -9.600 1.00 88.62 189 GLU A O 1
ATOM 1520 N N . ARG A 1 190 ? 9.604 -8.644 -7.828 1.00 88.69 190 ARG A N 1
ATOM 1521 C CA . ARG A 1 190 ? 8.407 -8.650 -6.968 1.00 88.69 190 ARG A CA 1
ATOM 1522 C C . ARG A 1 190 ? 7.324 -7.689 -7.465 1.00 88.69 190 ARG A C 1
ATOM 1524 O O . ARG A 1 190 ? 6.137 -7.967 -7.328 1.00 88.69 190 ARG A O 1
ATOM 1531 N N . THR A 1 191 ? 7.713 -6.551 -8.041 1.00 92.06 191 THR A N 1
ATOM 1532 C CA . THR A 1 191 ? 6.754 -5.625 -8.664 1.00 92.06 191 THR A CA 1
ATOM 1533 C C . THR A 1 191 ? 6.114 -6.261 -9.889 1.00 92.06 191 THR A C 1
ATOM 1535 O O . THR A 1 191 ? 4.893 -6.211 -9.997 1.00 92.06 191 THR A O 1
ATOM 1538 N N . LYS A 1 192 ? 6.890 -6.946 -10.738 1.00 93.12 192 LYS A N 1
ATOM 1539 C CA . LYS A 1 192 ? 6.343 -7.710 -11.868 1.00 93.12 192 LYS A CA 1
ATOM 1540 C C . LYS A 1 192 ? 5.349 -8.777 -11.404 1.00 93.12 192 LYS A C 1
ATOM 1542 O O . LYS A 1 192 ? 4.209 -8.767 -11.857 1.00 93.12 192 LYS A O 1
ATOM 1547 N N . SER A 1 193 ? 5.728 -9.626 -10.444 1.00 92.38 193 SER A N 1
ATOM 1548 C CA . SER A 1 193 ? 4.841 -10.654 -9.875 1.00 92.38 193 SER A CA 1
ATOM 1549 C C . SER A 1 193 ? 3.556 -10.052 -9.313 1.00 92.38 193 SER A C 1
ATOM 1551 O O . SER A 1 193 ? 2.474 -10.574 -9.553 1.00 92.38 193 SER A O 1
ATOM 1553 N N . THR A 1 194 ? 3.656 -8.907 -8.633 1.00 93.00 194 THR A N 1
ATOM 1554 C CA . THR A 1 194 ? 2.489 -8.185 -8.108 1.00 93.00 194 THR A CA 1
ATOM 1555 C C . THR A 1 194 ? 1.541 -7.750 -9.222 1.00 93.00 194 THR A C 1
ATOM 1557 O O . THR A 1 194 ? 0.339 -7.978 -9.122 1.00 93.00 194 THR A O 1
ATOM 1560 N N . LEU A 1 195 ? 2.066 -7.151 -10.293 1.00 96.06 195 LEU A N 1
ATOM 1561 C CA . LEU A 1 195 ? 1.263 -6.706 -11.434 1.00 96.06 195 LEU A CA 1
ATOM 1562 C C . LEU A 1 195 ? 0.599 -7.885 -12.166 1.00 96.06 195 LEU A C 1
ATOM 1564 O O . LEU A 1 195 ? -0.537 -7.759 -12.628 1.00 96.06 195 LEU A O 1
ATOM 1568 N N . ILE A 1 196 ? 1.284 -9.030 -12.244 1.00 95.31 196 ILE A N 1
ATOM 1569 C CA . ILE A 1 196 ? 0.759 -10.267 -12.839 1.00 95.31 196 ILE A CA 1
ATOM 1570 C C . ILE A 1 196 ? -0.341 -10.875 -11.957 1.00 95.31 196 ILE A C 1
ATOM 1572 O O . ILE A 1 196 ? -1.405 -11.215 -12.469 1.00 95.31 196 ILE A O 1
ATOM 1576 N N . GLU A 1 197 ? -0.144 -10.968 -10.637 1.00 93.69 197 GLU A N 1
ATOM 1577 C CA . GLU A 1 197 ? -1.153 -11.501 -9.703 1.00 93.69 197 GLU A CA 1
ATOM 1578 C C . GLU A 1 197 ? -2.384 -10.595 -9.569 1.00 93.69 197 GLU A C 1
ATOM 1580 O O . GLU A 1 197 ? -3.494 -11.082 -9.358 1.00 93.69 197 GLU A O 1
ATOM 1585 N N . LEU A 1 198 ? -2.219 -9.280 -9.735 1.00 92.19 198 LEU A N 1
ATOM 1586 C CA . LEU A 1 198 ? -3.344 -8.353 -9.908 1.00 92.19 198 LEU A CA 1
ATOM 1587 C C . LEU A 1 198 ? -4.095 -8.577 -11.229 1.00 92.19 198 LEU A C 1
ATOM 1589 O O . LEU A 1 198 ? -5.202 -8.072 -11.417 1.00 92.19 198 LEU A O 1
ATOM 1593 N N . GLY A 1 199 ? -3.496 -9.317 -12.161 1.00 95.31 199 GLY A N 1
ATOM 1594 C CA . GLY A 1 199 ? -3.994 -9.499 -13.513 1.00 95.31 199 GLY A CA 1
ATOM 1595 C C . GLY A 1 199 ? -3.887 -8.237 -14.358 1.00 95.31 199 GLY A C 1
ATOM 1596 O O . GLY A 1 199 ? -4.510 -8.190 -15.412 1.00 95.31 199 GLY A O 1
ATOM 1597 N N . TRP A 1 200 ? -3.145 -7.216 -13.923 1.00 96.69 200 TRP A N 1
ATOM 1598 C CA . TRP A 1 200 ? -2.996 -5.955 -14.654 1.00 96.69 200 TRP A CA 1
ATOM 1599 C C . TRP A 1 200 ? -2.100 -6.107 -15.869 1.00 96.69 200 TRP A C 1
ATOM 1601 O O . TRP A 1 200 ? -2.314 -5.428 -16.868 1.00 96.69 200 TRP A O 1
ATOM 1611 N N . VAL A 1 201 ? -1.128 -7.013 -15.815 1.00 97.50 201 VAL A N 1
ATOM 1612 C CA . VAL A 1 201 ? -0.223 -7.269 -16.935 1.00 97.50 201 VAL A CA 1
ATOM 1613 C C . VAL A 1 201 ? -0.089 -8.759 -17.227 1.00 97.50 201 VAL A C 1
ATOM 1615 O O . VAL A 1 201 ? -0.371 -9.606 -16.379 1.00 97.50 201 VAL A O 1
ATOM 1618 N N . LYS A 1 202 ? 0.376 -9.067 -18.435 1.00 96.38 202 LYS A N 1
ATOM 1619 C CA . LYS A 1 202 ? 0.944 -10.358 -18.829 1.00 96.38 202 LYS A CA 1
ATOM 1620 C C . LYS A 1 202 ? 2.324 -10.115 -19.419 1.00 96.38 202 LYS A C 1
ATOM 1622 O O . LYS A 1 202 ? 2.518 -9.128 -20.118 1.00 96.38 202 LYS A O 1
ATOM 1627 N N . GLU A 1 203 ? 3.267 -10.999 -19.144 1.00 94.25 203 GLU A N 1
ATOM 1628 C CA . GLU A 1 203 ? 4.580 -10.949 -19.782 1.00 94.25 203 GLU A CA 1
ATOM 1629 C C . GLU A 1 203 ? 4.509 -11.634 -21.153 1.00 94.25 203 GLU A C 1
ATOM 1631 O O . GLU A 1 203 ? 3.926 -12.714 -21.276 1.00 94.25 203 GLU A O 1
ATOM 1636 N N . ASP A 1 204 ? 5.036 -10.981 -22.190 1.00 91.56 204 ASP A N 1
ATOM 1637 C CA . ASP A 1 204 ? 5.156 -11.574 -23.522 1.00 91.56 204 ASP A CA 1
ATOM 1638 C C . ASP A 1 204 ? 6.460 -12.377 -23.688 1.00 91.56 204 ASP A C 1
ATOM 1640 O O . ASP A 1 204 ? 7.298 -12.460 -22.791 1.00 91.56 204 ASP A O 1
ATOM 1644 N N . THR A 1 205 ? 6.655 -12.976 -24.865 1.00 87.75 205 THR A N 1
ATOM 1645 C CA . THR A 1 205 ? 7.840 -13.797 -25.171 1.00 87.75 205 THR A CA 1
ATOM 1646 C C . THR A 1 205 ? 9.158 -13.020 -25.157 1.00 87.75 205 THR A C 1
ATOM 1648 O O . THR A 1 205 ? 10.221 -13.634 -25.148 1.00 87.75 205 THR A O 1
ATOM 1651 N N . ASN A 1 206 ? 9.110 -11.686 -25.181 1.00 83.69 206 ASN A N 1
ATOM 1652 C CA . ASN A 1 206 ? 10.275 -10.806 -25.128 1.00 83.69 206 ASN A CA 1
ATOM 1653 C C . ASN A 1 206 ? 10.503 -10.225 -23.724 1.00 83.69 206 ASN A C 1
ATOM 1655 O O . ASN A 1 206 ? 11.302 -9.299 -23.581 1.00 83.69 206 ASN A O 1
ATOM 1659 N N . HIS A 1 207 ? 9.822 -10.750 -22.700 1.00 86.75 207 HIS A N 1
ATOM 1660 C CA . HIS A 1 207 ? 9.856 -10.237 -21.329 1.00 86.75 207 HIS A CA 1
ATOM 1661 C C . HIS A 1 207 ? 9.318 -8.801 -21.181 1.00 86.75 207 HIS A C 1
ATOM 1663 O O . HIS A 1 207 ? 9.692 -8.076 -20.255 1.00 86.75 207 HIS A O 1
ATOM 1669 N N . VAL A 1 208 ? 8.442 -8.368 -22.095 1.00 92.19 208 VAL A N 1
ATOM 1670 C CA . VAL A 1 208 ? 7.762 -7.068 -22.022 1.00 92.19 208 VAL A CA 1
ATOM 1671 C C . VAL A 1 208 ? 6.412 -7.253 -21.333 1.00 92.19 208 VAL A C 1
ATOM 1673 O O . VAL A 1 208 ? 5.621 -8.129 -21.687 1.00 92.19 208 VAL A O 1
ATOM 1676 N N . LEU A 1 209 ? 6.126 -6.411 -20.340 1.00 95.19 209 LEU A N 1
ATOM 1677 C CA . LEU A 1 209 ? 4.854 -6.419 -19.621 1.00 95.19 209 LEU A CA 1
ATOM 1678 C C . LEU A 1 209 ? 3.771 -5.741 -20.465 1.00 95.19 209 LEU A C 1
ATOM 1680 O O . LEU A 1 209 ? 3.809 -4.531 -20.677 1.00 95.19 209 LEU A O 1
ATOM 1684 N N . ARG A 1 210 ? 2.775 -6.502 -20.916 1.00 96.06 210 ARG A N 1
ATOM 1685 C CA . ARG A 1 210 ? 1.615 -6.015 -21.673 1.00 96.06 210 ARG A CA 1
ATOM 1686 C C . ARG A 1 210 ? 0.421 -5.799 -20.751 1.00 96.06 210 ARG A C 1
ATOM 1688 O O . ARG A 1 210 ? 0.080 -6.728 -20.015 1.00 96.06 210 ARG A O 1
ATOM 1695 N N . PRO A 1 211 ? -0.244 -4.633 -20.783 1.00 95.88 211 PRO A N 1
ATOM 1696 C CA . PRO A 1 211 ? -1.438 -4.416 -19.977 1.00 95.88 211 PRO A CA 1
ATOM 1697 C C . PRO A 1 211 ? -2.579 -5.333 -20.427 1.00 95.88 211 PRO A C 1
ATOM 1699 O O . PRO A 1 211 ? -2.730 -5.642 -21.608 1.00 95.88 211 PRO A O 1
ATOM 1702 N N . THR A 1 212 ? -3.414 -5.752 -19.482 1.00 96.06 212 THR A N 1
ATOM 1703 C CA . THR A 1 212 ? -4.658 -6.476 -19.765 1.00 96.06 212 THR A CA 1
ATOM 1704 C C . THR A 1 212 ? -5.867 -5.546 -19.650 1.00 96.06 212 THR A C 1
ATOM 1706 O O . THR A 1 212 ? -5.766 -4.411 -19.188 1.00 96.06 212 THR A O 1
ATOM 1709 N N . ASN A 1 213 ? -7.055 -6.058 -19.977 1.00 91.81 213 ASN A N 1
ATOM 1710 C CA . ASN A 1 213 ? -8.318 -5.340 -19.775 1.00 91.81 213 ASN A CA 1
ATOM 1711 C C . ASN A 1 213 ? -8.674 -5.110 -18.293 1.00 91.81 213 ASN A C 1
ATOM 1713 O O . ASN A 1 213 ? -9.602 -4.363 -18.008 1.00 91.81 213 ASN A O 1
ATOM 1717 N N . LYS A 1 214 ? -7.969 -5.752 -17.350 1.00 90.88 214 LYS A N 1
ATOM 1718 C CA . LYS A 1 214 ? -8.150 -5.543 -15.904 1.00 90.88 214 LYS A CA 1
ATOM 1719 C C . LYS A 1 214 ? -7.262 -4.429 -15.345 1.00 90.88 214 LYS A C 1
ATOM 1721 O O . LYS A 1 214 ? -7.414 -4.076 -14.179 1.00 90.88 214 LYS A O 1
ATOM 1726 N N . ALA A 1 215 ? -6.316 -3.919 -16.133 1.00 91.88 215 ALA A N 1
ATOM 1727 C CA . ALA A 1 215 ? -5.447 -2.832 -15.709 1.00 91.88 215 ALA A CA 1
ATOM 1728 C C . ALA A 1 215 ? -6.242 -1.525 -15.545 1.00 91.88 215 ALA A C 1
ATOM 1730 O O . ALA A 1 215 ? -7.076 -1.214 -16.401 1.00 91.88 215 ALA A O 1
ATOM 1731 N N . PRO A 1 216 ? -5.957 -0.719 -14.510 1.00 90.44 216 PRO A N 1
ATOM 1732 C CA . PRO A 1 216 ? -6.470 0.642 -14.424 1.00 90.44 216 PRO A CA 1
ATOM 1733 C C . PRO A 1 216 ? -6.074 1.461 -15.657 1.00 90.44 216 PRO A C 1
ATOM 1735 O O . PRO A 1 216 ? -4.944 1.347 -16.135 1.00 90.44 216 PRO A O 1
ATOM 1738 N N . HIS A 1 217 ? -6.989 2.293 -16.163 1.00 86.31 217 HIS A N 1
ATOM 1739 C CA . HIS A 1 217 ? -6.809 2.998 -17.437 1.00 86.31 217 HIS A CA 1
ATOM 1740 C C . HIS A 1 217 ? -5.522 3.837 -17.479 1.00 86.31 217 HIS A C 1
ATOM 1742 O O . HIS A 1 217 ? -4.713 3.667 -18.384 1.00 86.31 217 HIS A O 1
ATOM 1748 N N . GLU A 1 218 ? -5.282 4.665 -16.462 1.00 86.12 218 GLU A N 1
ATOM 1749 C CA . GLU A 1 218 ? -4.082 5.510 -16.389 1.00 86.12 218 GLU A CA 1
ATOM 1750 C C . GLU A 1 218 ? -2.782 4.696 -16.316 1.00 86.12 218 GLU A C 1
ATOM 1752 O O . GLU A 1 218 ? -1.769 5.080 -16.895 1.00 86.12 218 GLU A O 1
ATOM 1757 N N . PHE A 1 219 ? -2.799 3.551 -15.625 1.00 92.44 219 PHE A N 1
ATOM 1758 C CA . PHE A 1 219 ? -1.650 2.646 -15.583 1.00 92.44 219 PHE A CA 1
ATOM 1759 C C . PHE A 1 219 ? -1.403 2.007 -16.952 1.00 92.44 219 PHE A C 1
ATOM 1761 O O . PHE A 1 219 ? -0.259 1.901 -17.385 1.00 92.44 219 PHE A O 1
ATOM 1768 N N . LYS A 1 220 ? -2.476 1.599 -17.642 1.00 92.88 220 LYS A N 1
ATOM 1769 C CA . LYS A 1 220 ? -2.410 1.023 -18.986 1.00 92.88 220 LYS A CA 1
ATOM 1770 C C . LYS A 1 220 ? -1.783 2.003 -19.980 1.00 92.88 220 LYS A C 1
ATOM 1772 O O . LYS A 1 220 ? -0.835 1.612 -20.652 1.00 92.88 220 LYS A O 1
ATOM 1777 N N . VAL A 1 221 ? -2.264 3.248 -20.017 1.00 89.94 221 VAL A N 1
ATOM 1778 C CA . VAL A 1 221 ? -1.730 4.298 -20.903 1.00 89.94 221 VAL A CA 1
ATOM 1779 C C . VAL A 1 221 ? -0.239 4.522 -20.634 1.00 89.94 221 VAL A C 1
ATOM 1781 O O . VAL A 1 221 ? 0.569 4.409 -21.553 1.00 89.94 221 VAL A O 1
ATOM 1784 N N . GLY A 1 222 ? 0.151 4.717 -19.369 1.00 91.62 222 GLY A N 1
ATOM 1785 C CA . GLY A 1 222 ? 1.562 4.916 -19.017 1.00 91.62 222 GLY A CA 1
ATOM 1786 C C . GLY A 1 222 ? 2.457 3.716 -19.362 1.00 91.62 222 GLY A C 1
ATOM 1787 O O . GLY A 1 222 ? 3.587 3.886 -19.818 1.00 91.62 222 GLY A O 1
ATOM 1788 N N . LEU A 1 223 ? 1.960 2.484 -19.197 1.00 95.31 223 LEU A N 1
ATOM 1789 C CA . LEU A 1 223 ? 2.709 1.277 -19.555 1.00 95.31 223 LEU A CA 1
ATOM 1790 C C . LEU A 1 223 ? 2.867 1.125 -21.074 1.00 95.31 223 LEU A C 1
ATOM 1792 O O . LEU A 1 223 ? 3.926 0.701 -21.533 1.00 95.31 223 LEU A O 1
ATOM 1796 N N . GLU A 1 224 ? 1.845 1.465 -21.860 1.00 94.00 224 GLU A N 1
ATOM 1797 C CA . GLU A 1 224 ? 1.911 1.444 -23.326 1.00 94.00 224 GLU A CA 1
ATOM 1798 C C . GLU A 1 224 ? 2.926 2.467 -23.849 1.00 94.00 224 GLU A C 1
ATOM 1800 O O . GLU A 1 224 ? 3.801 2.109 -24.641 1.00 94.00 224 GLU A O 1
ATOM 1805 N N . GLU A 1 225 ? 2.889 3.699 -23.338 1.00 91.31 225 GLU A N 1
ATOM 1806 C CA . GLU A 1 225 ? 3.865 4.745 -23.665 1.00 91.31 225 GLU A CA 1
ATOM 1807 C C . GLU A 1 225 ? 5.297 4.333 -23.302 1.00 91.31 225 GLU A C 1
ATOM 1809 O O . GLU A 1 225 ? 6.221 4.468 -24.113 1.00 91.31 225 GLU A O 1
ATOM 1814 N N . PHE A 1 226 ? 5.485 3.761 -22.110 1.00 92.56 226 PHE A N 1
ATOM 1815 C CA . PHE A 1 226 ? 6.778 3.232 -21.691 1.00 92.56 226 PHE A CA 1
ATOM 1816 C C . PHE A 1 226 ? 7.261 2.114 -22.620 1.00 92.56 226 PHE A C 1
ATOM 1818 O O . PHE A 1 226 ? 8.416 2.122 -23.055 1.00 92.56 226 PHE A O 1
ATOM 1825 N N . ASN A 1 227 ? 6.390 1.151 -22.938 1.00 92.31 227 ASN A N 1
ATOM 1826 C CA . ASN A 1 227 ? 6.734 -0.002 -23.763 1.00 92.31 227 ASN A CA 1
ATOM 1827 C C . ASN A 1 227 ? 7.152 0.413 -25.175 1.00 92.31 227 ASN A C 1
ATOM 1829 O O . ASN A 1 227 ? 8.117 -0.146 -25.689 1.00 92.31 227 ASN A O 1
ATOM 1833 N N . LEU A 1 228 ? 6.517 1.430 -25.768 1.00 89.94 228 LEU A N 1
ATOM 1834 C CA . LEU A 1 228 ? 6.928 1.968 -27.070 1.00 89.94 228 LEU A CA 1
ATOM 1835 C C . LEU A 1 228 ? 8.397 2.4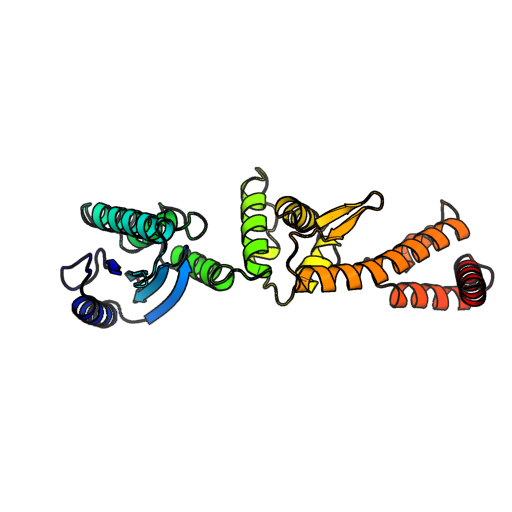17 -27.067 1.00 89.94 228 LEU A C 1
ATOM 1837 O O . LEU A 1 228 ? 9.141 2.151 -28.013 1.00 89.94 228 LEU A O 1
ATOM 1841 N N . GLN A 1 229 ? 8.845 3.079 -25.999 1.00 87.88 229 GLN A N 1
ATOM 1842 C CA . GLN A 1 229 ? 10.242 3.505 -25.865 1.00 87.88 229 GLN A CA 1
ATOM 1843 C C . GLN A 1 229 ? 11.166 2.343 -25.492 1.00 87.88 229 GLN A C 1
ATOM 1845 O O . GLN A 1 229 ? 12.291 2.241 -25.993 1.00 87.88 229 GLN A O 1
ATOM 1850 N N . HIS A 1 230 ? 10.692 1.438 -24.637 1.00 89.12 230 HIS A N 1
ATOM 1851 C CA . HIS A 1 230 ? 11.449 0.269 -24.212 1.00 89.12 230 HIS A CA 1
ATOM 1852 C C . HIS A 1 230 ? 11.747 -0.673 -25.384 1.00 89.12 230 HIS A C 1
ATOM 1854 O O . HIS A 1 230 ? 12.880 -1.120 -25.545 1.00 89.12 230 HIS A O 1
ATOM 1860 N N . GLU A 1 231 ? 10.776 -0.912 -26.260 1.00 90.56 231 GLU A N 1
ATOM 1861 C CA . GLU A 1 231 ? 10.941 -1.729 -27.462 1.00 90.56 231 GLU A CA 1
ATOM 1862 C C . GLU A 1 231 ? 11.923 -1.120 -28.455 1.00 90.56 231 GLU A C 1
ATOM 1864 O O . GLU A 1 231 ? 12.762 -1.836 -29.007 1.00 90.56 231 GLU A O 1
ATOM 1869 N N . LYS A 1 232 ? 11.882 0.204 -28.655 1.00 90.62 232 LYS A N 1
ATOM 1870 C CA . LYS A 1 232 ? 12.896 0.906 -29.455 1.00 90.62 232 LYS A CA 1
ATOM 1871 C C . LYS A 1 232 ? 14.295 0.671 -28.886 1.00 90.62 232 LYS A C 1
ATOM 1873 O O . LYS A 1 232 ? 15.217 0.353 -29.637 1.00 90.62 232 LYS A O 1
ATOM 1878 N N . MET A 1 233 ? 14.451 0.753 -27.563 1.00 89.75 233 MET A N 1
ATOM 1879 C CA . MET A 1 233 ? 15.719 0.466 -26.883 1.00 89.75 233 MET A CA 1
ATOM 1880 C C . MET A 1 233 ? 16.147 -1.002 -27.042 1.00 89.75 233 MET A C 1
ATOM 1882 O O . MET A 1 233 ? 17.304 -1.264 -27.375 1.00 89.75 233 MET A O 1
ATOM 1886 N N . LEU A 1 234 ? 15.235 -1.968 -26.883 1.00 88.50 234 LEU A N 1
ATOM 1887 C CA . LEU A 1 234 ? 15.528 -3.393 -27.077 1.00 88.50 234 LEU A CA 1
ATOM 1888 C C . LEU A 1 234 ? 15.940 -3.703 -28.522 1.00 88.50 234 LEU A C 1
ATOM 1890 O O . LEU A 1 234 ? 16.902 -4.442 -28.746 1.00 88.50 234 LEU A O 1
ATOM 1894 N N . ASN A 1 235 ? 15.267 -3.098 -29.501 1.00 89.38 235 ASN A N 1
ATOM 1895 C CA . ASN A 1 235 ? 15.619 -3.212 -30.913 1.00 89.38 235 ASN A CA 1
ATOM 1896 C C . ASN A 1 235 ? 16.999 -2.618 -31.205 1.00 89.38 235 ASN A C 1
ATOM 1898 O O . ASN A 1 235 ? 17.812 -3.277 -31.852 1.00 89.38 235 ASN A O 1
ATOM 1902 N N . LEU A 1 236 ? 17.303 -1.436 -30.662 1.00 90.12 236 LEU A N 1
ATOM 1903 C CA . LEU A 1 236 ? 18.626 -0.817 -30.760 1.00 90.12 236 LEU A CA 1
ATOM 1904 C C . LEU A 1 236 ? 19.716 -1.707 -30.144 1.00 90.12 236 LEU A C 1
ATOM 1906 O O . LEU A 1 236 ? 20.778 -1.894 -30.736 1.00 90.12 236 LEU A O 1
ATOM 1910 N N . LYS A 1 237 ? 19.441 -2.311 -28.984 1.00 88.50 237 LYS A N 1
ATOM 1911 C CA . LYS A 1 237 ? 20.347 -3.249 -28.308 1.00 88.50 237 LYS A CA 1
ATOM 1912 C C . LYS A 1 237 ? 20.591 -4.510 -29.123 1.00 88.50 237 LYS A C 1
ATOM 1914 O O . LYS A 1 237 ? 21.730 -4.968 -29.209 1.00 88.50 237 LYS A O 1
ATOM 1919 N N . ARG A 1 238 ? 19.542 -5.076 -29.720 1.00 87.44 238 ARG A N 1
ATOM 1920 C CA . ARG A 1 238 ? 19.638 -6.243 -30.603 1.00 87.44 238 ARG A CA 1
ATOM 1921 C C . ARG A 1 238 ? 20.463 -5.919 -31.845 1.00 87.44 238 ARG A C 1
ATOM 1923 O O . ARG A 1 238 ? 21.410 -6.642 -32.125 1.00 87.44 238 ARG A O 1
ATOM 1930 N N . LEU A 1 239 ? 20.164 -4.805 -32.511 1.00 89.00 239 LEU A N 1
ATOM 1931 C CA . LEU A 1 239 ? 20.906 -4.342 -33.682 1.00 89.00 239 LEU A CA 1
ATOM 1932 C C . LEU A 1 239 ? 22.390 -4.126 -33.355 1.00 89.00 239 LEU A C 1
ATOM 1934 O O . LEU A 1 239 ? 23.258 -4.620 -34.066 1.00 89.00 239 LEU A O 1
ATOM 1938 N N . TYR A 1 240 ? 22.691 -3.478 -32.225 1.00 88.19 240 TYR A N 1
ATOM 1939 C CA . TYR A 1 240 ? 24.071 -3.293 -31.779 1.00 88.19 240 TYR A CA 1
ATOM 1940 C C . TYR A 1 240 ? 24.800 -4.620 -31.546 1.00 88.19 240 TYR A C 1
ATOM 1942 O O . TYR A 1 240 ? 25.949 -4.766 -31.950 1.00 88.19 240 TYR A O 1
ATOM 1950 N N . LYS A 1 241 ? 24.147 -5.602 -30.913 1.00 85.62 241 LYS A N 1
ATOM 1951 C CA . LYS A 1 241 ? 24.732 -6.936 -30.705 1.00 85.62 241 LYS A CA 1
ATOM 1952 C C . LYS A 1 241 ? 25.024 -7.657 -32.022 1.00 85.62 241 LYS A C 1
ATOM 1954 O O . LYS A 1 241 ? 26.057 -8.314 -32.113 1.00 85.62 241 LYS A O 1
ATOM 1959 N N . THR A 1 242 ? 24.147 -7.524 -33.017 1.00 86.19 242 THR A N 1
ATOM 1960 C CA . THR A 1 242 ? 24.365 -8.083 -34.357 1.00 86.19 242 THR A CA 1
ATOM 1961 C C . THR A 1 242 ? 25.597 -7.462 -35.016 1.00 86.19 242 THR A C 1
ATOM 1963 O O . THR A 1 242 ? 26.473 -8.189 -35.472 1.00 86.19 242 THR A O 1
ATOM 1966 N N . GLU A 1 243 ? 25.718 -6.133 -34.988 1.00 85.44 243 GLU A N 1
ATOM 1967 C CA . GLU A 1 243 ? 26.824 -5.413 -35.639 1.00 85.44 243 GLU A CA 1
ATOM 1968 C C . GLU A 1 243 ? 28.167 -5.526 -34.902 1.00 85.44 243 GLU A C 1
ATOM 1970 O O . GLU A 1 243 ? 29.232 -5.472 -35.518 1.00 85.44 243 GLU A O 1
ATOM 1975 N N . ALA A 1 244 ? 28.144 -5.650 -33.573 1.00 79.75 244 ALA A N 1
ATOM 1976 C CA . ALA A 1 244 ? 29.351 -5.700 -32.751 1.00 79.75 244 ALA A CA 1
ATOM 1977 C C . ALA A 1 244 ? 29.923 -7.116 -32.570 1.00 79.75 244 ALA A C 1
ATOM 1979 O O . ALA A 1 244 ? 31.047 -7.256 -32.086 1.00 79.75 244 ALA A O 1
ATOM 1980 N N . GLY A 1 245 ? 29.169 -8.154 -32.945 1.00 68.81 245 GLY A N 1
ATOM 1981 C CA . GLY A 1 245 ? 29.526 -9.552 -32.713 1.00 68.81 245 GLY A CA 1
ATOM 1982 C C . GLY A 1 245 ? 29.393 -9.988 -31.244 1.00 68.81 245 GLY A C 1
ATOM 1983 O O . GLY A 1 245 ? 29.357 -9.178 -30.314 1.00 68.81 245 GLY A O 1
ATOM 1984 N N . PHE A 1 246 ? 29.334 -11.307 -31.024 1.00 56.62 246 PHE A N 1
ATOM 1985 C CA . PHE A 1 246 ? 29.022 -11.934 -29.726 1.00 56.62 246 PHE A CA 1
ATOM 1986 C C . PHE A 1 246 ? 29.987 -11.551 -28.581 1.00 56.62 246 PHE A C 1
ATOM 1988 O O . PHE A 1 246 ? 29.583 -11.520 -27.420 1.00 56.62 246 PHE A O 1
ATOM 1995 N N . PHE A 1 247 ? 31.242 -11.206 -28.895 1.00 53.38 247 PHE A N 1
ATOM 1996 C CA . PHE A 1 247 ? 32.300 -10.919 -27.912 1.00 53.38 247 PHE A CA 1
ATOM 1997 C C . PHE A 1 247 ? 32.507 -9.429 -27.593 1.00 53.38 247 PHE A C 1
ATOM 1999 O O . PHE A 1 247 ? 33.434 -9.081 -26.857 1.00 53.38 247 PHE A O 1
ATOM 2006 N N . SER A 1 248 ? 31.665 -8.526 -28.105 1.00 60.16 248 SER A N 1
ATOM 2007 C CA . SER A 1 248 ? 31.815 -7.093 -27.832 1.00 60.16 248 SER A CA 1
ATOM 2008 C C . SER A 1 248 ? 31.537 -6.759 -26.363 1.00 60.16 248 SER A C 1
ATOM 2010 O O . SER A 1 248 ? 30.388 -6.649 -25.925 1.00 60.16 248 SER A O 1
ATOM 2012 N N . ARG A 1 249 ? 32.610 -6.533 -25.592 1.00 58.88 249 ARG A N 1
ATOM 2013 C CA . ARG A 1 249 ? 32.535 -6.012 -24.214 1.00 58.88 249 ARG A CA 1
ATOM 2014 C C . ARG A 1 249 ? 31.858 -4.633 -24.152 1.00 58.88 249 ARG A C 1
ATOM 2016 O O . ARG A 1 249 ? 31.190 -4.340 -23.165 1.00 58.88 249 ARG A O 1
ATOM 2023 N N . ASN A 1 250 ? 31.923 -3.858 -25.236 1.00 60.38 250 ASN A N 1
ATOM 2024 C CA . ASN A 1 250 ? 31.397 -2.490 -25.320 1.00 60.38 250 ASN A CA 1
ATOM 2025 C C . ASN A 1 250 ? 29.860 -2.432 -25.367 1.00 60.38 250 ASN A C 1
ATOM 2027 O O . ASN A 1 250 ? 29.270 -1.408 -25.032 1.00 60.38 250 ASN A O 1
ATOM 2031 N N . ALA A 1 251 ? 29.177 -3.529 -25.730 1.00 59.72 251 ALA A N 1
ATOM 2032 C CA . ALA A 1 251 ? 27.713 -3.585 -25.673 1.00 59.72 251 ALA A CA 1
ATOM 2033 C C . ALA A 1 251 ? 27.178 -3.417 -24.238 1.00 59.72 251 ALA A C 1
ATOM 2035 O O . ALA A 1 251 ? 26.027 -3.027 -24.052 1.00 59.72 251 ALA A O 1
ATOM 2036 N N . ARG A 1 252 ? 27.991 -3.695 -23.210 1.00 63.50 252 ARG A N 1
ATOM 2037 C CA . ARG A 1 252 ? 27.597 -3.434 -21.820 1.00 63.50 252 ARG A CA 1
ATOM 2038 C C . ARG A 1 252 ? 27.570 -1.946 -21.485 1.00 63.50 252 ARG A C 1
ATOM 2040 O O . ARG A 1 252 ? 26.733 -1.572 -20.677 1.00 63.50 252 ARG A O 1
ATOM 2047 N N . ASP A 1 253 ? 28.393 -1.115 -22.120 1.00 73.88 253 ASP A N 1
ATOM 2048 C CA . ASP A 1 253 ? 28.559 0.290 -21.726 1.00 73.88 253 ASP A CA 1
ATOM 2049 C C . ASP A 1 253 ? 27.434 1.186 -22.258 1.00 73.88 253 ASP A C 1
ATOM 2051 O O . ASP A 1 253 ? 26.915 2.037 -21.537 1.00 73.88 253 ASP A O 1
ATOM 2055 N N . PHE A 1 254 ? 26.977 0.960 -23.495 1.00 81.75 254 PHE A N 1
ATOM 2056 C CA . PHE A 1 254 ? 25.903 1.775 -24.083 1.00 81.75 254 PHE A CA 1
ATOM 2057 C C . PHE A 1 254 ? 24.559 1.549 -23.397 1.00 81.75 254 PHE A C 1
ATOM 2059 O O . PHE A 1 254 ? 23.824 2.504 -23.153 1.00 81.75 254 PHE A O 1
ATOM 2066 N N . PHE A 1 255 ? 24.280 0.297 -23.033 1.00 86.00 255 PHE A N 1
ATOM 2067 C CA . PHE A 1 255 ? 23.022 -0.132 -22.420 1.00 86.00 255 PHE A CA 1
ATOM 2068 C C . PHE A 1 255 ? 23.142 -0.343 -20.907 1.00 86.00 255 PHE A C 1
ATOM 2070 O O . PHE A 1 255 ? 22.257 -0.953 -20.300 1.00 86.00 255 PHE A O 1
ATOM 2077 N N . LYS A 1 256 ? 24.235 0.137 -20.299 1.00 80.31 256 LYS A N 1
ATOM 2078 C CA . LYS A 1 256 ? 24.421 0.109 -18.852 1.00 80.31 256 LYS A CA 1
ATOM 2079 C C . LYS A 1 256 ? 23.330 0.934 -18.178 1.00 80.31 256 LYS A C 1
ATOM 2081 O O . LYS A 1 256 ? 23.023 2.033 -18.646 1.00 80.31 256 LYS A O 1
ATOM 2086 N N . ASP A 1 257 ? 22.804 0.398 -17.080 1.00 77.12 257 ASP A N 1
ATOM 2087 C CA . ASP A 1 257 ? 21.804 1.037 -16.220 1.00 77.12 257 ASP A CA 1
ATOM 2088 C C . ASP A 1 257 ? 20.420 1.209 -16.882 1.00 77.12 257 ASP A C 1
ATOM 2090 O O . ASP A 1 257 ? 19.625 2.035 -16.451 1.00 77.12 257 ASP A O 1
ATOM 2094 N N . ASN A 1 258 ? 20.112 0.407 -17.915 1.00 78.81 258 ASN A N 1
ATOM 2095 C CA . ASN A 1 258 ? 18.822 0.406 -18.627 1.00 78.81 258 ASN A CA 1
ATOM 2096 C C . ASN A 1 258 ? 18.367 1.814 -19.079 1.00 78.81 258 ASN A C 1
ATOM 2098 O O . ASN A 1 258 ? 17.281 2.265 -18.695 1.00 78.81 258 ASN A O 1
ATOM 2102 N N . PRO A 1 259 ? 19.178 2.514 -19.897 1.00 85.69 259 PRO A N 1
ATOM 2103 C CA . PRO A 1 259 ? 18.872 3.871 -20.333 1.00 85.69 259 PRO A CA 1
ATOM 2104 C C . PRO A 1 259 ? 17.634 3.888 -21.238 1.00 85.69 259 PRO A C 1
ATOM 2106 O O . PRO A 1 259 ? 17.260 2.868 -21.823 1.00 85.69 259 PRO A O 1
ATOM 2109 N N . ASP A 1 260 ? 17.015 5.057 -21.390 1.00 86.62 260 ASP A N 1
ATOM 2110 C CA . ASP A 1 260 ? 16.038 5.269 -22.459 1.00 86.62 260 ASP A CA 1
ATOM 2111 C C . ASP A 1 260 ? 16.689 5.209 -23.856 1.00 86.62 260 ASP A C 1
ATOM 2113 O O . ASP A 1 260 ? 17.918 5.178 -24.013 1.00 86.62 260 ASP A O 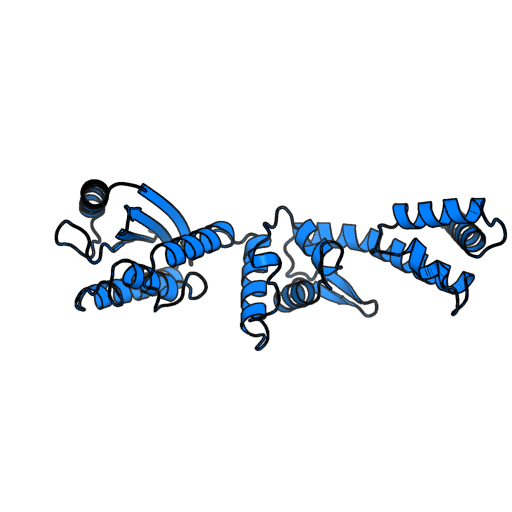1
ATOM 2117 N N . TYR A 1 261 ? 15.839 5.137 -24.883 1.00 89.62 261 TYR A N 1
ATOM 2118 C CA . TYR A 1 261 ? 16.266 5.008 -26.274 1.00 89.62 261 TYR A CA 1
ATOM 2119 C C . TYR A 1 261 ? 17.166 6.167 -26.716 1.00 89.62 261 TYR A C 1
ATOM 2121 O O . TYR A 1 261 ? 18.218 5.919 -27.305 1.00 89.62 261 TYR A O 1
ATOM 2129 N N . ASP A 1 262 ? 16.797 7.409 -26.404 1.00 90.19 262 ASP A N 1
ATOM 2130 C CA . ASP A 1 262 ? 17.532 8.594 -26.853 1.00 90.19 262 ASP A CA 1
ATOM 2131 C C . ASP A 1 262 ? 18.908 8.689 -26.194 1.00 90.19 262 ASP A C 1
ATOM 2133 O O . ASP A 1 262 ? 19.909 8.970 -26.858 1.00 90.19 262 ASP A O 1
ATOM 2137 N N . THR A 1 263 ? 18.996 8.365 -24.906 1.00 90.62 263 THR A N 1
ATOM 2138 C CA . THR A 1 263 ? 20.253 8.277 -24.166 1.00 90.62 263 THR A CA 1
ATOM 2139 C C . THR A 1 263 ? 21.145 7.186 -24.750 1.00 90.62 263 THR A C 1
ATOM 2141 O O . THR A 1 263 ? 22.323 7.436 -25.022 1.00 90.62 263 THR A O 1
ATOM 2144 N N . ALA A 1 264 ? 20.608 5.987 -24.997 1.00 90.69 264 ALA A N 1
ATOM 2145 C CA . ALA A 1 264 ? 21.363 4.900 -25.621 1.00 90.69 264 ALA A CA 1
ATOM 2146 C C . ALA A 1 264 ? 21.859 5.288 -27.024 1.00 90.69 264 ALA A C 1
ATOM 2148 O O . ALA A 1 264 ? 23.034 5.100 -27.349 1.00 90.69 264 ALA A O 1
ATOM 2149 N N . LEU A 1 265 ? 20.985 5.884 -27.838 1.00 92.62 265 LEU A N 1
ATOM 2150 C CA . LEU A 1 265 ? 21.297 6.324 -29.193 1.00 92.62 265 LEU A CA 1
ATOM 2151 C C . LEU A 1 265 ? 22.368 7.418 -29.195 1.00 92.62 265 LEU A C 1
ATOM 2153 O O . LEU A 1 265 ? 23.299 7.363 -29.998 1.00 92.62 265 LEU A O 1
ATOM 2157 N N . ASN A 1 266 ? 22.295 8.375 -28.271 1.00 92.69 266 ASN A N 1
ATOM 2158 C CA . ASN A 1 266 ? 23.307 9.417 -28.123 1.00 92.69 266 ASN A CA 1
ATOM 2159 C C . ASN A 1 266 ? 24.663 8.839 -27.710 1.00 92.69 266 ASN A C 1
ATOM 2161 O O . ASN A 1 266 ? 25.679 9.219 -28.292 1.00 92.69 266 ASN A O 1
ATOM 2165 N N . ARG A 1 267 ? 24.704 7.868 -26.789 1.00 92.00 267 ARG A N 1
ATOM 2166 C CA . ARG A 1 267 ? 25.956 7.171 -26.445 1.00 92.00 267 ARG A CA 1
ATOM 2167 C C . ARG A 1 267 ? 26.552 6.449 -27.665 1.00 92.00 267 ARG A C 1
ATOM 2169 O O . ARG A 1 267 ? 27.759 6.528 -27.892 1.00 92.00 267 ARG A O 1
ATOM 2176 N N . ILE A 1 268 ? 25.716 5.813 -28.492 1.00 90.88 268 ILE A N 1
ATOM 2177 C CA . ILE A 1 268 ? 26.142 5.172 -29.748 1.00 90.88 268 ILE A CA 1
ATOM 2178 C C . ILE A 1 268 ? 26.669 6.207 -30.754 1.00 90.88 268 ILE A C 1
ATOM 2180 O O . ILE A 1 268 ? 27.731 5.983 -31.333 1.00 90.88 268 ILE A O 1
ATOM 2184 N N . ARG A 1 269 ? 25.994 7.353 -30.929 1.00 92.62 269 ARG A N 1
ATOM 2185 C CA . ARG A 1 269 ? 26.453 8.466 -31.787 1.00 92.62 269 ARG A CA 1
ATOM 2186 C C . ARG A 1 269 ? 27.828 8.974 -31.376 1.00 92.62 269 ARG A C 1
ATOM 2188 O O . ARG A 1 269 ? 28.716 9.067 -32.218 1.00 92.62 269 ARG A O 1
ATOM 2195 N N . GLN A 1 270 ? 28.028 9.224 -30.085 1.00 91.38 270 GLN A N 1
ATOM 2196 C CA . GLN A 1 270 ? 29.322 9.669 -29.565 1.00 91.38 270 GLN A CA 1
ATOM 2197 C C . GLN A 1 270 ? 30.427 8.638 -29.818 1.00 91.38 270 GLN A C 1
ATOM 2199 O O . GLN A 1 270 ? 31.550 9.001 -30.168 1.00 91.38 270 GLN A O 1
ATOM 2204 N N . GLN A 1 271 ? 30.116 7.343 -29.715 1.00 89.12 271 GLN A N 1
ATOM 2205 C CA . GLN A 1 271 ? 31.081 6.300 -30.053 1.00 89.12 271 GLN A CA 1
ATOM 2206 C C . GLN A 1 271 ? 31.359 6.211 -31.557 1.00 89.12 271 GLN A C 1
ATOM 2208 O O . GLN A 1 271 ? 32.496 5.956 -31.941 1.00 89.12 271 GLN A O 1
ATOM 2213 N N . ALA A 1 272 ? 30.353 6.408 -32.409 1.00 89.81 272 ALA A N 1
ATOM 2214 C CA . ALA A 1 272 ? 30.531 6.390 -33.858 1.00 89.81 272 ALA A CA 1
ATOM 2215 C C . ALA A 1 272 ? 31.451 7.524 -34.333 1.00 89.81 272 ALA A C 1
ATOM 2217 O O . ALA A 1 272 ? 32.256 7.303 -35.228 1.00 89.81 272 ALA A O 1
ATOM 2218 N N . ILE A 1 273 ? 31.410 8.695 -33.686 1.00 90.75 273 ILE A N 1
ATOM 2219 C CA . ILE A 1 273 ? 32.362 9.789 -33.950 1.00 90.75 273 ILE A CA 1
ATOM 2220 C C . ILE A 1 273 ? 33.799 9.344 -33.636 1.00 90.75 273 ILE A C 1
ATOM 2222 O O . ILE A 1 273 ? 34.714 9.607 -34.409 1.00 90.75 273 ILE A O 1
ATOM 2226 N N . LYS A 1 274 ? 33.998 8.631 -32.520 1.00 88.06 274 LYS A N 1
ATOM 2227 C CA . LYS A 1 274 ? 35.319 8.137 -32.091 1.00 88.06 274 LYS A CA 1
ATOM 2228 C C . LYS A 1 274 ? 35.814 6.930 -32.893 1.00 88.06 274 LYS A C 1
ATOM 2230 O O . LYS A 1 274 ? 37.016 6.715 -32.985 1.00 88.06 274 LYS A O 1
ATOM 2235 N N . ASN A 1 275 ? 34.905 6.123 -33.441 1.00 86.50 275 ASN A N 1
ATOM 2236 C CA . ASN A 1 275 ? 35.218 4.967 -34.280 1.00 86.50 275 ASN A CA 1
ATOM 2237 C C . ASN A 1 275 ? 34.256 4.891 -35.489 1.00 86.50 275 ASN A C 1
ATOM 2239 O O . ASN A 1 275 ? 33.287 4.119 -35.454 1.00 86.50 275 ASN A O 1
ATOM 2243 N N . PRO A 1 276 ? 34.529 5.659 -36.563 1.00 88.19 276 PRO A N 1
ATOM 2244 C CA . PRO A 1 276 ? 33.632 5.806 -37.717 1.00 88.19 276 PRO A CA 1
ATOM 2245 C C . PRO A 1 276 ? 33.381 4.530 -38.524 1.00 88.19 276 PRO A C 1
ATOM 2247 O O . PRO A 1 276 ? 32.380 4.445 -39.229 1.00 88.19 276 PRO A O 1
ATOM 2250 N N . ASN A 1 277 ? 34.250 3.524 -38.399 1.00 85.88 277 ASN A N 1
ATOM 2251 C CA . ASN A 1 277 ? 34.122 2.235 -39.090 1.00 85.88 277 ASN A CA 1
ATOM 2252 C C . ASN A 1 277 ? 33.655 1.105 -38.152 1.00 85.88 277 ASN A C 1
ATOM 2254 O O . ASN A 1 277 ? 33.522 -0.049 -38.565 1.00 85.88 277 ASN A O 1
ATOM 2258 N N . GLY A 1 278 ? 33.419 1.421 -36.876 1.00 85.69 278 GLY A N 1
ATOM 2259 C CA . GLY A 1 278 ? 33.012 0.461 -35.858 1.00 85.69 278 GLY A CA 1
ATOM 2260 C C . GLY A 1 278 ? 31.521 0.124 -35.886 1.00 85.69 278 GLY A C 1
ATOM 2261 O O . GLY A 1 278 ? 30.721 0.740 -36.592 1.00 85.69 278 GLY A O 1
ATOM 2262 N N . ALA A 1 279 ? 31.129 -0.829 -35.034 1.00 86.94 279 ALA A N 1
ATOM 2263 C CA . ALA A 1 279 ? 29.746 -1.294 -34.903 1.00 86.94 279 ALA A CA 1
ATOM 2264 C C . ALA A 1 279 ? 28.742 -0.153 -34.666 1.00 86.94 279 ALA A C 1
ATOM 2266 O O . ALA A 1 279 ? 27.678 -0.132 -35.273 1.00 86.94 279 ALA A O 1
ATOM 2267 N N . SER A 1 280 ? 29.101 0.846 -33.852 1.00 88.94 280 SER A N 1
ATOM 2268 C CA . SER A 1 280 ? 28.246 2.012 -33.596 1.00 88.94 280 SER A CA 1
ATOM 2269 C C . SER A 1 280 ? 27.878 2.778 -34.871 1.00 88.94 280 SER A C 1
ATOM 2271 O O . SER A 1 280 ? 26.744 3.225 -35.002 1.00 88.94 280 SER A O 1
ATOM 2273 N N . SER A 1 281 ? 28.804 2.904 -35.826 1.00 89.50 281 SER A N 1
ATOM 2274 C CA . SER A 1 281 ? 28.554 3.582 -37.103 1.00 89.50 281 SER A CA 1
ATOM 2275 C C . SER A 1 281 ? 27.640 2.756 -38.014 1.00 89.50 281 SER A C 1
ATOM 2277 O O . SER A 1 281 ? 26.663 3.279 -38.551 1.00 89.50 281 SER A O 1
ATOM 2279 N N . LYS A 1 282 ? 27.873 1.438 -38.098 1.00 89.94 282 LYS A N 1
ATOM 2280 C CA . LYS A 1 282 ? 27.030 0.504 -38.869 1.00 89.94 282 LYS A CA 1
ATOM 2281 C C . LYS A 1 282 ? 25.584 0.458 -38.365 1.00 89.94 282 LYS A C 1
ATOM 2283 O O . LYS A 1 282 ? 24.643 0.482 -39.160 1.00 89.94 282 LYS A O 1
ATOM 2288 N N . VAL A 1 283 ? 25.395 0.480 -37.043 1.00 89.44 283 VAL A N 1
ATOM 2289 C CA . VAL A 1 283 ? 24.070 0.580 -36.406 1.00 89.44 283 VAL A CA 1
ATOM 2290 C C . VAL A 1 283 ? 23.347 1.852 -36.854 1.00 89.44 283 VAL A C 1
ATOM 2292 O O . VAL A 1 283 ? 22.187 1.788 -37.256 1.00 89.44 283 VAL A O 1
ATOM 2295 N N . LEU A 1 284 ? 24.023 3.007 -36.838 1.00 91.06 284 LEU A N 1
ATOM 2296 C CA . LEU A 1 284 ? 23.425 4.283 -37.251 1.00 91.06 284 LEU A CA 1
ATOM 2297 C C . LEU A 1 284 ? 23.089 4.319 -38.746 1.00 91.06 284 LEU A C 1
ATOM 2299 O O . LEU A 1 284 ? 22.039 4.844 -39.115 1.00 91.06 284 LEU A O 1
ATOM 2303 N N . GLN A 1 285 ? 23.939 3.740 -39.598 1.00 90.06 285 GLN A N 1
ATOM 2304 C CA . GLN A 1 285 ? 23.646 3.585 -41.025 1.00 90.06 285 GLN A CA 1
ATOM 2305 C C . GLN A 1 285 ? 22.407 2.712 -41.248 1.00 90.06 285 GLN A C 1
ATOM 2307 O O . GLN A 1 285 ? 21.526 3.083 -42.021 1.00 90.06 285 GLN A O 1
ATOM 2312 N N . THR A 1 286 ? 22.292 1.599 -40.520 1.00 88.75 286 THR A N 1
ATOM 2313 C CA . THR A 1 286 ? 21.133 0.699 -40.610 1.00 88.75 286 THR A CA 1
ATOM 2314 C C . THR A 1 286 ? 19.841 1.398 -40.190 1.00 88.75 286 THR A C 1
ATOM 2316 O O . THR A 1 286 ? 18.839 1.313 -40.900 1.00 88.75 286 THR A O 1
ATOM 2319 N N . ILE A 1 287 ? 19.864 2.157 -39.088 1.00 88.00 287 ILE A N 1
ATOM 2320 C CA . ILE A 1 287 ? 18.708 2.952 -38.640 1.00 88.00 287 ILE A CA 1
ATOM 2321 C C . ILE A 1 287 ? 18.310 3.961 -39.722 1.00 88.00 287 ILE A C 1
ATOM 2323 O O . ILE A 1 287 ? 17.151 3.989 -40.126 1.00 88.00 287 ILE A O 1
ATOM 2327 N N . ARG A 1 288 ? 19.273 4.729 -40.251 1.00 87.69 288 ARG A N 1
ATOM 2328 C CA . ARG A 1 288 ? 19.027 5.730 -41.301 1.00 87.69 288 ARG A CA 1
ATOM 2329 C C . ARG A 1 288 ? 18.400 5.108 -42.552 1.00 87.69 288 ARG A C 1
ATOM 2331 O O . ARG A 1 288 ? 17.433 5.649 -43.075 1.00 87.69 288 ARG A O 1
ATOM 2338 N N . ASN A 1 289 ? 18.909 3.961 -42.997 1.00 83.38 289 ASN A N 1
ATOM 2339 C CA . ASN A 1 289 ? 18.393 3.258 -44.173 1.00 83.38 289 ASN A CA 1
ATOM 2340 C C . ASN A 1 289 ? 16.983 2.688 -43.956 1.00 83.38 289 ASN A C 1
ATOM 2342 O O . ASN A 1 289 ? 16.219 2.579 -44.912 1.00 83.38 289 ASN A O 1
ATOM 2346 N N . THR A 1 290 ? 16.634 2.343 -42.715 1.00 78.06 290 THR A N 1
ATOM 2347 C CA . THR A 1 290 ? 15.299 1.838 -42.360 1.00 78.06 290 THR A CA 1
ATOM 2348 C C . THR A 1 290 ? 14.281 2.979 -42.280 1.00 78.06 290 THR A C 1
ATOM 2350 O O . THR A 1 290 ? 13.167 2.828 -42.765 1.00 78.06 290 THR A O 1
ATOM 2353 N N . THR A 1 291 ? 14.669 4.148 -41.754 1.00 71.12 291 THR A N 1
ATOM 2354 C CA . THR A 1 291 ? 13.806 5.345 -41.675 1.00 71.12 291 THR A CA 1
ATOM 2355 C C . THR A 1 291 ? 13.501 5.969 -43.040 1.00 71.12 291 THR A C 1
ATOM 2357 O O . THR A 1 291 ? 12.478 6.615 -43.190 1.00 71.12 291 THR A O 1
ATOM 2360 N N . ILE A 1 292 ? 14.361 5.785 -44.044 1.00 54.81 292 ILE A N 1
ATOM 2361 C CA . ILE A 1 292 ? 14.133 6.305 -45.408 1.00 54.81 292 ILE A CA 1
ATOM 2362 C C . ILE A 1 292 ? 13.142 5.426 -46.203 1.00 54.81 292 ILE A C 1
ATOM 2364 O O . ILE A 1 292 ? 12.640 5.848 -47.240 1.00 54.81 292 ILE A O 1
ATOM 2368 N N . ARG A 1 293 ? 12.866 4.197 -45.745 1.00 46.34 293 ARG A N 1
ATOM 2369 C CA . ARG A 1 293 ? 12.062 3.198 -46.473 1.00 46.34 293 ARG A CA 1
ATOM 2370 C C . ARG A 1 293 ? 10.662 2.948 -45.896 1.00 46.34 293 ARG A C 1
ATOM 2372 O O . ARG A 1 293 ? 9.949 2.127 -46.464 1.00 46.34 293 ARG A O 1
ATOM 2379 N N . GLY A 1 294 ? 10.298 3.587 -44.786 1.00 42.00 294 GLY A N 1
ATOM 2380 C CA . GLY A 1 294 ? 8.976 3.488 -44.154 1.00 42.00 294 GLY A CA 1
ATOM 2381 C C . GLY A 1 294 ? 8.320 4.851 -44.078 1.00 42.00 294 GLY A C 1
ATOM 2382 O O . GLY A 1 294 ? 7.078 4.885 -44.185 1.00 42.00 294 GLY A O 1
#

pLDDT: mean 85.94, std 11.31, range [42.0, 97.81]